Protein AF-A0A9Q0P9E4-F1 (afdb_monomer_lite)

Structure (mmCIF, N/CA/C/O backbone):
data_AF-A0A9Q0P9E4-F1
#
_entry.id   AF-A0A9Q0P9E4-F1
#
loop_
_atom_site.group_PDB
_atom_site.id
_atom_site.type_symbol
_atom_site.label_atom_id
_atom_site.label_alt_id
_atom_site.label_comp_id
_atom_site.label_asym_id
_atom_site.label_entity_id
_atom_site.label_seq_id
_atom_site.pdbx_PDB_ins_code
_atom_site.Cartn_x
_atom_site.Cartn_y
_atom_site.Cartn_z
_atom_site.occupancy
_atom_site.B_iso_or_equiv
_atom_site.auth_seq_id
_atom_site.auth_comp_id
_atom_site.auth_asym_id
_atom_site.auth_atom_id
_atom_site.pdbx_PDB_model_num
ATOM 1 N N . MET A 1 1 ? -27.434 -14.794 8.158 1.00 31.75 1 MET A N 1
ATOM 2 C CA . MET A 1 1 ? -26.733 -13.680 8.809 1.00 31.75 1 MET A CA 1
ATOM 3 C C . MET A 1 1 ? -26.000 -14.313 9.962 1.00 31.75 1 MET A C 1
ATOM 5 O O . MET A 1 1 ? -26.662 -14.801 10.866 1.00 31.75 1 MET A O 1
ATOM 9 N N . VAL A 1 2 ? -24.691 -14.487 9.826 1.00 32.09 2 VAL A N 1
ATOM 10 C CA . VAL A 1 2 ? -23.843 -14.792 10.977 1.00 32.09 2 VAL A CA 1
ATOM 11 C C . VAL A 1 2 ? -23.495 -13.415 11.526 1.00 32.09 2 VAL A C 1
ATOM 13 O O . VAL A 1 2 ? -22.927 -12.607 10.790 1.00 32.09 2 VAL A O 1
ATOM 16 N N . ASP A 1 3 ? -23.979 -13.101 12.726 1.00 39.59 3 ASP A N 1
ATOM 17 C CA . ASP A 1 3 ? -23.597 -11.874 13.422 1.00 39.59 3 ASP A CA 1
ATOM 18 C C . ASP A 1 3 ? -22.098 -11.976 13.705 1.00 39.59 3 ASP A C 1
ATOM 20 O O . ASP A 1 3 ? -21.672 -12.776 14.535 1.00 39.59 3 ASP A O 1
ATOM 24 N N . VAL A 1 4 ? -21.296 -11.210 12.965 1.00 49.66 4 VAL A N 1
ATOM 25 C CA . VAL A 1 4 ? -19.877 -11.039 13.279 1.00 49.66 4 VAL A CA 1
ATOM 26 C C . VAL A 1 4 ? -19.830 -10.260 14.586 1.00 49.66 4 VAL A C 1
ATOM 28 O O . VAL A 1 4 ? -20.242 -9.099 14.625 1.00 49.66 4 VAL A O 1
ATOM 31 N N . GLN A 1 5 ? -19.379 -10.899 15.664 1.00 54.75 5 GLN A N 1
ATOM 32 C CA . GLN A 1 5 ? -19.152 -10.199 16.920 1.00 54.75 5 GLN A CA 1
ATOM 33 C C . GLN A 1 5 ? -17.930 -9.296 16.749 1.00 54.75 5 GLN A C 1
ATOM 35 O O . GLN A 1 5 ? -16.805 -9.750 16.568 1.00 54.75 5 GLN A O 1
ATOM 40 N N . MET A 1 6 ? -18.177 -7.990 16.744 1.00 66.44 6 MET A N 1
ATOM 41 C CA . MET A 1 6 ? -17.118 -6.996 16.846 1.00 66.44 6 MET A CA 1
ATOM 42 C C . MET A 1 6 ? -16.808 -6.765 18.324 1.00 66.44 6 MET A C 1
ATOM 44 O O . MET A 1 6 ? -17.732 -6.653 19.136 1.00 66.44 6 MET A O 1
ATOM 48 N N . GLY A 1 7 ? -15.521 -6.689 18.658 1.00 74.50 7 GLY A N 1
ATOM 49 C CA . GLY A 1 7 ? -15.056 -6.289 19.982 1.00 74.50 7 GLY A CA 1
ATOM 50 C C . GLY A 1 7 ? -15.420 -4.837 20.315 1.00 74.50 7 GLY A C 1
ATOM 51 O O . GLY A 1 7 ? -16.069 -4.132 19.538 1.00 74.50 7 GLY A O 1
ATOM 52 N N . GLU A 1 8 ? -14.999 -4.358 21.486 1.00 83.69 8 GLU A N 1
ATOM 53 C CA . GLU A 1 8 ? -15.202 -2.951 21.849 1.00 83.69 8 GLU A CA 1
ATOM 54 C C . GLU A 1 8 ? -14.369 -2.025 20.949 1.00 83.69 8 GLU A C 1
ATOM 56 O O . GLU A 1 8 ? -13.170 -2.223 20.754 1.00 83.69 8 GLU A O 1
ATOM 61 N N . ALA A 1 9 ? -15.014 -0.992 20.399 1.00 88.56 9 ALA A N 1
ATOM 62 C CA . ALA A 1 9 ? -14.348 -0.002 19.563 1.00 88.56 9 ALA A CA 1
ATOM 63 C C . ALA A 1 9 ? -13.533 0.977 20.423 1.00 88.56 9 ALA A C 1
ATOM 65 O O . ALA A 1 9 ? -14.077 1.714 21.250 1.00 88.56 9 ALA A O 1
ATOM 66 N N . GLU A 1 10 ? -12.228 1.045 20.176 1.00 92.88 10 GLU A N 1
ATOM 67 C CA . GLU A 1 10 ? -11.328 2.004 20.813 1.00 92.88 10 GLU A CA 1
ATOM 68 C C . GLU A 1 10 ? -11.181 3.247 19.934 1.00 92.88 10 GLU A C 1
ATOM 70 O O . GLU A 1 10 ? -10.879 3.147 18.747 1.00 92.88 10 GLU A O 1
ATOM 75 N N . THR A 1 11 ? -11.393 4.436 20.505 1.00 93.19 11 THR A N 1
ATOM 76 C CA . THR A 1 11 ? -11.267 5.713 19.782 1.00 93.19 11 THR A CA 1
ATOM 77 C C . THR A 1 11 ? -9.959 6.407 20.130 1.00 93.19 11 THR A C 1
ATOM 79 O O . THR A 1 11 ? -9.664 6.648 21.301 1.00 93.19 11 THR A O 1
ATOM 82 N N . PHE A 1 12 ? -9.221 6.817 19.105 1.00 90.50 12 PHE A N 1
ATOM 83 C CA . PHE A 1 12 ? -7.955 7.526 19.225 1.00 90.50 12 PHE A CA 1
ATOM 84 C C . PHE A 1 12 ? -8.037 8.872 18.514 1.00 90.50 12 PHE A C 1
ATOM 86 O O . PHE A 1 12 ? -8.627 8.993 17.441 1.00 90.50 12 PHE A O 1
ATOM 93 N N . ALA A 1 13 ? -7.432 9.901 19.102 1.00 87.25 13 ALA A N 1
ATOM 94 C CA . ALA A 1 13 ? -7.244 11.168 18.412 1.00 87.25 13 ALA A CA 1
ATOM 95 C C . ALA A 1 13 ? -6.032 11.065 17.485 1.00 87.25 13 ALA A C 1
ATOM 97 O O . ALA A 1 13 ? -4.993 10.521 17.866 1.00 87.25 13 ALA A O 1
ATOM 98 N N . PHE A 1 14 ? -6.141 11.646 16.295 1.00 83.31 14 PHE A N 1
ATOM 99 C CA . PHE A 1 14 ? -4.962 11.891 15.483 1.00 83.31 14 PHE A CA 1
ATOM 100 C C . PHE A 1 14 ? -4.025 12.867 16.202 1.00 83.31 14 PHE A C 1
ATOM 102 O O . PHE A 1 14 ? -4.466 13.765 16.929 1.00 83.31 14 PHE A O 1
ATOM 109 N N . GLN A 1 15 ? -2.721 12.740 15.964 1.00 76.31 15 GLN A N 1
ATOM 110 C CA . GLN A 1 15 ? -1.776 13.754 16.426 1.00 76.31 15 GLN A CA 1
ATOM 111 C C . GLN A 1 15 ? -2.112 15.127 15.812 1.00 76.31 15 GLN A C 1
ATOM 113 O O . GLN A 1 15 ? -2.629 15.220 14.698 1.00 76.31 15 GLN A O 1
ATOM 118 N N . ALA A 1 16 ? -1.834 16.218 16.535 1.00 65.69 16 ALA A N 1
ATOM 119 C CA . ALA A 1 16 ? -2.265 17.571 16.151 1.00 65.69 16 ALA A CA 1
ATOM 120 C C . ALA A 1 16 ? -1.788 18.003 14.746 1.00 65.69 16 ALA A C 1
ATOM 122 O O . ALA A 1 16 ? -2.467 18.767 14.059 1.00 65.69 16 ALA A O 1
ATOM 123 N N . GLU A 1 17 ? -0.648 17.472 14.308 1.00 67.88 17 GLU A N 1
ATOM 124 C CA . GLU A 1 17 ? -0.034 17.709 12.998 1.00 67.88 17 GLU A CA 1
ATOM 125 C C . GLU A 1 17 ? -0.866 17.116 11.841 1.00 67.88 17 GLU A C 1
ATOM 127 O O . GLU A 1 17 ? -0.830 17.624 10.718 1.00 67.88 17 GLU A O 1
ATOM 132 N N . ILE A 1 18 ? -1.695 16.104 12.121 1.00 70.38 18 ILE A N 1
ATOM 133 C CA . ILE A 1 18 ? -2.503 15.387 11.126 1.00 70.38 18 ILE A CA 1
ATOM 134 C C . ILE A 1 18 ? -3.704 16.176 10.655 1.00 70.38 18 ILE A C 1
ATOM 136 O O . ILE A 1 18 ? -3.961 16.229 9.458 1.00 70.38 18 ILE A O 1
ATOM 140 N N . ASN A 1 19 ? -4.395 16.870 11.552 1.00 66.19 19 ASN A N 1
ATOM 141 C CA . ASN A 1 19 ? -5.561 17.664 11.164 1.00 66.19 19 ASN A CA 1
ATOM 142 C C . ASN A 1 19 ? -5.190 18.818 10.230 1.00 66.19 19 ASN A C 1
ATOM 144 O O . ASN A 1 19 ? -5.928 19.140 9.298 1.00 66.19 19 ASN A O 1
ATOM 148 N N . GLN A 1 20 ? -4.021 19.422 10.453 1.00 67.44 20 GLN A N 1
ATOM 149 C CA . GLN A 1 20 ? -3.506 20.468 9.578 1.00 67.44 20 GLN A CA 1
ATOM 150 C C . GLN A 1 20 ? -3.040 19.893 8.237 1.00 67.44 20 GLN A C 1
ATOM 152 O O . GLN A 1 20 ? -3.370 20.466 7.199 1.00 67.44 20 GLN A O 1
ATOM 157 N N . LEU A 1 21 ? -2.342 18.749 8.233 1.00 68.94 21 LEU A N 1
ATOM 158 C CA . LEU A 1 21 ? -1.873 18.139 6.989 1.00 68.94 21 LEU A CA 1
ATOM 159 C C . LEU A 1 21 ? -3.010 17.542 6.155 1.00 68.94 21 LEU A C 1
ATOM 161 O O . LEU A 1 21 ? -2.986 17.710 4.946 1.00 68.94 21 LEU A O 1
ATOM 165 N N . LEU A 1 22 ? -4.016 16.900 6.753 1.00 68.56 22 LEU A N 1
ATOM 166 C CA . LEU A 1 22 ? -5.194 16.397 6.034 1.00 68.56 22 LEU A CA 1
ATOM 167 C C . LEU A 1 22 ? -5.884 17.529 5.278 1.00 68.56 22 LEU A C 1
ATOM 169 O O . LEU A 1 22 ? -6.125 17.418 4.080 1.00 68.56 22 LEU A O 1
ATOM 173 N N . SER A 1 23 ? -6.106 18.659 5.953 1.00 67.50 23 SER A N 1
ATOM 174 C CA . SER A 1 23 ? -6.663 19.852 5.317 1.00 67.50 23 SER A CA 1
ATOM 175 C C . SER A 1 23 ? -5.777 20.363 4.172 1.00 67.50 23 SER A C 1
ATOM 177 O O . SER A 1 23 ? -6.283 20.738 3.118 1.00 67.50 23 SER A O 1
ATOM 179 N N . LEU A 1 24 ? -4.454 20.323 4.333 1.00 68.25 24 LEU A N 1
ATOM 180 C CA . LEU A 1 24 ? -3.486 20.747 3.320 1.00 68.25 24 LEU A CA 1
ATOM 181 C C . LEU A 1 24 ? -3.410 19.773 2.125 1.00 68.25 24 LEU A C 1
ATOM 183 O O . LEU A 1 24 ? -3.357 20.195 0.975 1.00 68.25 24 LEU A O 1
ATOM 187 N N . ILE A 1 25 ? -3.432 18.464 2.371 1.00 67.62 25 ILE A N 1
ATOM 188 C CA . ILE A 1 25 ? -3.421 17.410 1.351 1.00 67.62 25 ILE A CA 1
ATOM 189 C C . ILE A 1 25 ? -4.690 17.494 0.512 1.00 67.62 25 ILE A C 1
ATOM 191 O O . ILE A 1 25 ? -4.600 17.542 -0.715 1.00 67.62 25 ILE A O 1
ATOM 195 N N . ILE A 1 26 ? -5.846 17.584 1.177 1.00 66.25 26 ILE A N 1
ATOM 196 C CA . ILE A 1 26 ? -7.161 17.646 0.536 1.00 66.25 26 ILE A CA 1
ATOM 197 C C . ILE A 1 26 ? -7.305 18.920 -0.305 1.00 66.25 26 ILE A C 1
ATOM 199 O O . ILE A 1 26 ? -7.857 18.869 -1.402 1.00 66.25 26 ILE A O 1
ATOM 203 N N . ASN A 1 27 ? -6.794 20.057 0.183 1.00 64.50 27 ASN A N 1
ATOM 204 C CA . ASN A 1 27 ? -7.057 21.360 -0.431 1.00 64.50 27 ASN A CA 1
ATOM 205 C C . ASN A 1 27 ? -5.883 21.958 -1.227 1.00 64.50 27 ASN A C 1
ATOM 207 O O . ASN A 1 27 ? -6.076 22.981 -1.881 1.00 64.50 27 ASN A O 1
ATOM 211 N N . THR A 1 28 ? -4.660 21.421 -1.144 1.00 61.22 28 THR A N 1
ATOM 212 C CA . THR A 1 28 ? -3.457 22.129 -1.639 1.00 61.22 28 THR A CA 1
ATOM 213 C C . THR A 1 28 ? -2.457 21.258 -2.402 1.00 61.22 28 THR A C 1
ATOM 215 O O . THR A 1 28 ? -1.859 21.759 -3.352 1.00 61.22 28 THR A O 1
ATOM 218 N N . PHE A 1 29 ? -2.247 19.986 -2.039 1.00 56.09 29 PHE A N 1
ATOM 219 C CA . PHE A 1 29 ? -1.135 19.199 -2.611 1.00 56.09 29 PHE A CA 1
ATOM 220 C C . PHE A 1 29 ? -1.469 18.415 -3.879 1.00 56.09 29 PHE A C 1
ATOM 222 O O . PHE A 1 29 ? -0.560 18.124 -4.657 1.00 56.09 29 PHE A O 1
ATOM 229 N N . TYR A 1 30 ? -2.740 18.095 -4.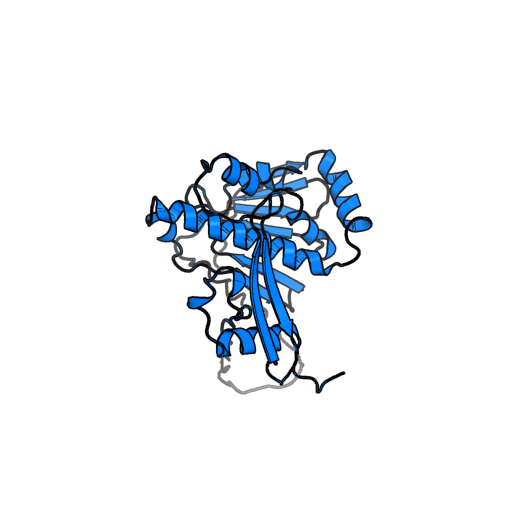122 1.00 61.22 30 TYR A N 1
ATOM 230 C CA . TYR A 1 30 ? -3.113 17.253 -5.254 1.00 61.22 30 TYR A CA 1
ATOM 231 C C . TYR A 1 30 ? -4.161 17.927 -6.134 1.00 61.22 30 TYR A C 1
ATOM 233 O O . TYR A 1 30 ? -5.351 17.930 -5.835 1.00 61.22 30 TYR A O 1
ATOM 241 N N . SER A 1 31 ? -3.711 18.453 -7.273 1.00 65.38 31 SER A N 1
ATOM 242 C CA . SER A 1 31 ? -4.594 18.870 -8.373 1.00 65.38 31 SER A CA 1
ATOM 243 C C . SER A 1 31 ? -5.328 17.676 -9.000 1.00 65.38 31 SER A C 1
ATOM 245 O O . SER A 1 31 ? -6.409 17.823 -9.564 1.00 65.38 31 SER A O 1
ATOM 247 N N . ASN A 1 32 ? -4.724 16.494 -8.877 1.00 77.12 32 ASN A N 1
ATOM 248 C CA . ASN A 1 32 ? -5.082 15.266 -9.565 1.00 77.12 32 ASN A CA 1
ATOM 249 C C . ASN A 1 32 ? -5.572 14.235 -8.550 1.00 77.12 32 ASN A C 1
ATOM 251 O O . ASN A 1 32 ? -4.786 13.682 -7.778 1.00 77.12 32 ASN A O 1
ATOM 255 N N . LYS A 1 33 ? -6.884 13.998 -8.532 1.00 82.19 33 LYS A N 1
ATOM 256 C CA . LYS A 1 33 ? -7.515 13.104 -7.556 1.00 82.19 33 LYS A CA 1
ATOM 257 C C . LYS A 1 33 ? -7.169 11.644 -7.791 1.00 82.19 33 LYS A C 1
ATOM 259 O O . LYS A 1 33 ? -7.180 10.894 -6.832 1.00 82.19 33 LYS A O 1
ATOM 264 N N . GLU A 1 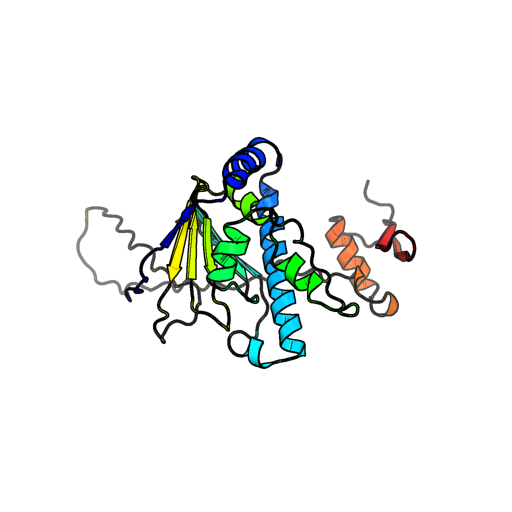34 ? -6.812 11.250 -9.013 1.00 84.94 34 GLU A N 1
ATOM 265 C CA . GLU A 1 34 ? -6.439 9.882 -9.397 1.00 84.94 34 GLU A CA 1
ATOM 266 C C . GLU A 1 34 ? -5.191 9.350 -8.677 1.00 84.94 34 GLU A C 1
ATOM 268 O O . GLU A 1 34 ? -4.941 8.145 -8.660 1.00 84.94 34 GLU A O 1
ATOM 273 N N . ILE A 1 35 ? -4.430 10.241 -8.037 1.00 84.38 35 ILE A N 1
ATOM 274 C CA . ILE A 1 35 ? -3.208 9.919 -7.308 1.00 84.38 35 ILE A CA 1
ATOM 275 C C . ILE A 1 35 ? -3.427 8.909 -6.179 1.00 84.38 35 ILE A C 1
ATOM 277 O O . ILE A 1 35 ? -2.527 8.122 -5.894 1.00 84.38 35 ILE A O 1
ATOM 281 N N . PHE A 1 36 ? -4.620 8.891 -5.573 1.00 89.19 36 PHE A N 1
ATOM 282 C CA . PHE A 1 36 ? -4.920 8.007 -4.448 1.00 89.19 36 PHE A CA 1
ATOM 283 C C . PHE A 1 36 ? -4.722 6.536 -4.817 1.00 89.19 36 PHE A C 1
ATOM 285 O O . PHE A 1 36 ? -4.171 5.761 -4.041 1.00 89.19 36 PHE A O 1
ATOM 292 N N . LEU A 1 37 ? -5.108 6.161 -6.040 1.00 92.31 37 LEU A N 1
ATOM 293 C CA . LEU A 1 37 ? -5.009 4.788 -6.505 1.00 92.31 37 LEU A CA 1
ATOM 294 C C . LEU A 1 37 ? -3.542 4.378 -6.673 1.00 92.31 37 LEU A C 1
ATOM 296 O O . LEU A 1 37 ? -3.175 3.261 -6.322 1.00 92.31 37 LEU A O 1
ATOM 300 N N . ARG A 1 38 ? -2.686 5.297 -7.143 1.00 90.12 38 ARG A N 1
ATOM 301 C CA . ARG A 1 38 ? -1.236 5.074 -7.225 1.00 90.12 38 ARG A CA 1
ATOM 302 C C . ARG A 1 38 ? -0.635 4.848 -5.842 1.00 90.12 38 ARG A C 1
ATOM 304 O O . ARG A 1 38 ? 0.124 3.900 -5.668 1.00 90.12 38 ARG A O 1
ATOM 311 N N . GLU A 1 39 ? -0.945 5.720 -4.885 1.00 89.12 39 GLU A N 1
ATOM 312 C CA . GLU A 1 39 ? -0.415 5.627 -3.520 1.00 89.12 39 GLU A CA 1
ATOM 313 C C . GLU A 1 39 ? -0.853 4.329 -2.829 1.00 89.12 39 GLU A C 1
ATOM 315 O O . GLU A 1 39 ? -0.021 3.629 -2.257 1.00 89.12 39 GLU A O 1
ATOM 320 N N . LEU A 1 40 ? -2.136 3.963 -2.918 1.00 93.25 40 LEU A N 1
ATOM 321 C CA . LEU A 1 40 ? -2.648 2.758 -2.261 1.00 93.25 40 LEU A CA 1
ATOM 322 C C . LEU A 1 40 ? -2.119 1.472 -2.906 1.00 93.25 40 LEU A C 1
ATOM 324 O O . LEU A 1 40 ? -1.695 0.577 -2.183 1.00 93.25 40 LEU A O 1
ATOM 328 N N . ILE A 1 41 ? -2.037 1.398 -4.241 1.00 93.56 41 ILE A N 1
ATOM 329 C CA . ILE A 1 41 ? -1.403 0.255 -4.924 1.00 93.56 41 ILE A CA 1
ATOM 330 C C . ILE A 1 41 ? 0.082 0.150 -4.550 1.00 93.56 41 ILE A C 1
ATOM 332 O O . ILE A 1 41 ? 0.590 -0.954 -4.374 1.00 93.56 41 ILE A O 1
ATOM 336 N N . SER A 1 42 ? 0.774 1.284 -4.405 1.00 89.88 42 SER A N 1
ATOM 337 C CA . SER A 1 42 ? 2.182 1.310 -3.989 1.00 89.88 42 SER A CA 1
ATOM 338 C C . SER A 1 42 ? 2.356 0.756 -2.572 1.00 89.88 42 SER A C 1
ATOM 340 O O . SER A 1 42 ? 3.220 -0.087 -2.352 1.00 89.88 42 SER A O 1
ATOM 342 N N . ASN A 1 43 ? 1.492 1.154 -1.632 1.00 91.25 43 ASN A N 1
ATOM 343 C CA . ASN A 1 43 ? 1.500 0.627 -0.265 1.00 91.25 43 ASN A CA 1
ATOM 344 C C . ASN A 1 43 ? 1.198 -0.880 -0.224 1.00 91.25 43 ASN A C 1
ATOM 346 O O . ASN A 1 43 ? 1.873 -1.615 0.493 1.00 91.25 43 ASN A O 1
ATOM 350 N N . SER A 1 44 ? 0.226 -1.347 -1.013 1.00 95.12 44 SER A N 1
ATOM 351 C CA . SER A 1 44 ? -0.065 -2.777 -1.150 1.00 95.12 44 SER A CA 1
ATOM 352 C C . SER A 1 44 ? 1.119 -3.546 -1.753 1.00 95.12 44 SER A C 1
ATOM 354 O O . SER A 1 44 ? 1.433 -4.641 -1.298 1.00 95.12 44 SER A O 1
ATOM 356 N N . SER A 1 45 ? 1.833 -2.973 -2.730 1.00 92.75 45 SER A N 1
ATOM 357 C CA . SER A 1 45 ? 3.059 -3.576 -3.278 1.00 92.75 45 SER A CA 1
ATOM 358 C C . SER A 1 45 ? 4.159 -3.691 -2.221 1.00 92.75 45 SER A C 1
ATOM 360 O O . SER A 1 45 ? 4.735 -4.765 -2.071 1.00 92.75 45 SER A O 1
ATOM 362 N N . ASP A 1 46 ? 4.407 -2.628 -1.444 1.00 91.06 46 ASP A N 1
ATOM 363 C CA . ASP A 1 46 ? 5.365 -2.658 -0.332 1.00 91.06 46 ASP A CA 1
ATOM 364 C C . ASP A 1 46 ? 4.978 -3.743 0.700 1.00 91.06 46 ASP A C 1
ATOM 366 O O . ASP A 1 46 ? 5.843 -4.430 1.241 1.00 91.06 46 ASP A O 1
ATOM 370 N N . ALA A 1 47 ? 3.681 -3.935 0.977 1.00 94.38 47 ALA A N 1
ATOM 371 C CA . ALA A 1 47 ? 3.198 -4.966 1.899 1.00 94.38 47 ALA A CA 1
ATOM 372 C C . ALA A 1 47 ? 3.428 -6.396 1.375 1.00 94.38 47 ALA A C 1
ATOM 374 O O . ALA A 1 47 ? 3.793 -7.281 2.156 1.00 94.38 47 ALA A O 1
ATOM 375 N N . LEU A 1 48 ? 3.253 -6.619 0.067 1.00 94.38 48 LEU A N 1
ATOM 376 C CA . LEU A 1 48 ? 3.562 -7.892 -0.595 1.00 94.38 48 LEU A CA 1
ATOM 377 C C . LEU A 1 48 ? 5.066 -8.188 -0.585 1.00 94.38 48 LEU A C 1
ATOM 379 O O . LEU A 1 48 ? 5.472 -9.322 -0.331 1.00 94.38 48 LEU A O 1
ATOM 383 N N . ASP A 1 49 ? 5.902 -7.178 -0.821 1.00 91.06 49 ASP A N 1
ATOM 384 C CA . ASP A 1 49 ? 7.355 -7.350 -0.793 1.00 91.06 49 ASP A C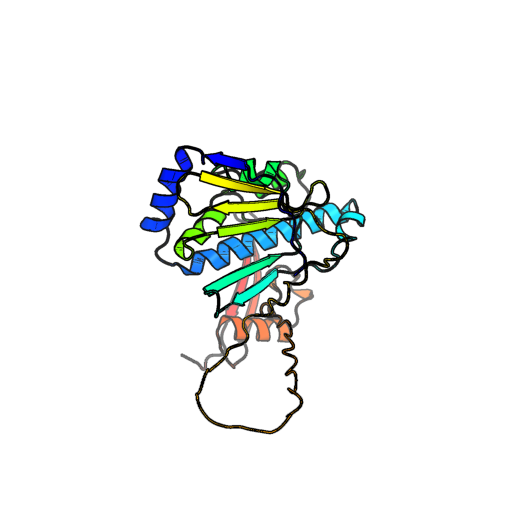A 1
ATOM 385 C C . ASP A 1 49 ? 7.870 -7.646 0.622 1.00 91.06 49 ASP A C 1
ATOM 387 O O . ASP A 1 49 ? 8.768 -8.476 0.776 1.00 91.06 49 ASP A O 1
ATOM 391 N N . LYS A 1 50 ? 7.260 -7.068 1.667 1.00 91.69 50 LYS A N 1
ATOM 392 C CA . LYS A 1 50 ? 7.581 -7.396 3.068 1.00 91.69 50 LYS A CA 1
ATOM 393 C C . LYS A 1 50 ? 7.293 -8.853 3.409 1.00 91.69 50 LYS A C 1
ATOM 395 O O . LYS A 1 50 ? 8.200 -9.548 3.864 1.00 91.69 50 LYS A O 1
ATOM 400 N N . ILE A 1 51 ? 6.076 -9.345 3.151 1.00 93.31 51 ILE A N 1
ATOM 401 C CA . ILE A 1 51 ? 5.738 -10.748 3.457 1.00 93.31 51 ILE A CA 1
ATOM 402 C C . ILE A 1 51 ? 6.578 -11.713 2.619 1.00 93.31 51 ILE A C 1
ATOM 404 O O . ILE A 1 51 ? 7.051 -12.739 3.111 1.00 93.31 51 ILE A O 1
ATOM 408 N N . ARG A 1 52 ? 6.851 -11.353 1.360 1.00 91.25 52 ARG A N 1
ATOM 409 C CA . ARG A 1 52 ? 7.741 -12.122 0.494 1.00 91.25 52 ARG A CA 1
ATOM 410 C C . ARG A 1 52 ? 9.154 -12.171 1.059 1.00 91.25 52 ARG A C 1
ATOM 412 O O . ARG A 1 52 ? 9.754 -13.243 1.043 1.00 91.25 52 ARG A O 1
ATOM 419 N N . PHE A 1 53 ? 9.681 -11.055 1.555 1.00 89.50 53 PHE A N 1
ATOM 420 C CA . PHE A 1 53 ? 10.999 -11.014 2.176 1.00 89.50 53 PHE A CA 1
ATOM 421 C C . PHE A 1 53 ? 11.060 -11.900 3.425 1.00 89.50 53 PHE A C 1
ATOM 423 O O . PHE A 1 53 ? 11.971 -12.717 3.536 1.00 89.50 53 PHE A O 1
ATOM 430 N N . GLU A 1 54 ? 10.072 -11.815 4.319 1.00 88.94 54 GLU A N 1
ATOM 431 C CA . GLU A 1 54 ? 9.996 -12.693 5.495 1.00 88.94 54 GLU A CA 1
ATOM 432 C C . GLU A 1 54 ? 9.893 -14.174 5.107 1.00 88.94 54 GLU A C 1
ATOM 434 O O . GLU A 1 54 ? 10.520 -15.030 5.729 1.00 88.94 54 GLU A O 1
ATOM 439 N N . SER A 1 55 ? 9.201 -14.489 4.009 1.00 90.88 55 SER A N 1
ATOM 440 C CA . SER A 1 55 ? 9.093 -15.865 3.511 1.00 90.88 55 SER A CA 1
ATOM 441 C C . SER A 1 55 ? 10.423 -16.472 3.037 1.00 90.88 55 SER A C 1
ATOM 443 O O . SER A 1 55 ? 10.544 -17.697 2.926 1.00 90.88 55 SER A O 1
ATOM 445 N N . LEU A 1 56 ? 11.440 -15.640 2.760 1.00 88.69 56 LEU A N 1
ATOM 446 C CA . LEU A 1 56 ? 12.781 -16.113 2.403 1.00 88.69 56 LEU A CA 1
ATOM 447 C C . LEU A 1 56 ? 13.485 -16.767 3.596 1.00 88.69 56 LEU A C 1
ATOM 449 O O . LEU A 1 56 ? 14.292 -17.678 3.395 1.00 88.69 56 LEU A O 1
ATOM 453 N N . THR A 1 57 ? 13.193 -16.312 4.817 1.00 88.69 57 THR A N 1
ATOM 454 C CA . THR A 1 57 ? 13.741 -16.873 6.057 1.00 88.69 57 THR A CA 1
ATOM 455 C C . THR A 1 57 ? 12.796 -17.896 6.680 1.00 88.69 57 THR A C 1
ATOM 457 O O . THR A 1 57 ? 13.265 -18.937 7.143 1.00 88.69 57 THR A O 1
ATOM 460 N N . ASP A 1 58 ? 11.485 -17.651 6.637 1.00 90.56 58 ASP A N 1
ATOM 461 C CA . ASP A 1 58 ? 10.459 -18.526 7.196 1.00 90.56 58 ASP A CA 1
ATOM 462 C C . ASP A 1 58 ? 9.274 -18.701 6.233 1.00 90.56 58 ASP A C 1
ATOM 464 O O . ASP A 1 58 ? 8.371 -17.870 6.149 1.00 90.56 58 ASP A O 1
ATOM 468 N N . LYS A 1 59 ? 9.247 -19.836 5.525 1.00 92.25 59 LYS A N 1
ATOM 469 C CA . LYS A 1 59 ? 8.203 -20.143 4.534 1.00 92.25 59 LYS A CA 1
ATOM 470 C C . LYS A 1 59 ? 6.800 -20.243 5.133 1.00 92.25 59 LYS A C 1
ATOM 472 O O . LYS A 1 59 ? 5.842 -20.057 4.390 1.00 92.25 59 LYS A O 1
ATOM 477 N N . SER A 1 60 ? 6.687 -20.511 6.438 1.00 92.56 60 SER A N 1
ATOM 478 C CA . SER A 1 60 ? 5.388 -20.671 7.105 1.00 92.56 60 SER A CA 1
ATOM 479 C C . SER A 1 60 ? 4.578 -19.373 7.140 1.00 92.56 60 SER A C 1
ATOM 481 O O . SER A 1 60 ? 3.353 -19.398 7.221 1.00 92.56 60 SER A O 1
ATOM 483 N N . LYS A 1 61 ? 5.241 -18.220 6.960 1.00 90.75 61 LYS A N 1
ATOM 484 C CA . LYS A 1 61 ? 4.591 -16.910 6.826 1.00 90.75 61 LYS A CA 1
ATOM 485 C C . LYS A 1 61 ? 3.590 -16.836 5.661 1.00 90.75 61 LYS A C 1
ATOM 487 O O . LYS A 1 61 ? 2.700 -15.993 5.705 1.00 90.75 61 LYS A O 1
ATOM 492 N N . LEU A 1 62 ? 3.700 -17.717 4.660 1.00 91.75 62 LEU A N 1
ATOM 493 C CA . LEU A 1 62 ? 2.771 -17.821 3.525 1.00 91.75 62 LEU A CA 1
ATOM 494 C C . LEU A 1 62 ? 1.763 -18.980 3.650 1.00 91.75 62 LEU A C 1
ATOM 496 O O . LEU A 1 62 ? 0.994 -19.204 2.718 1.00 91.75 62 LEU A O 1
ATOM 500 N N . ASP A 1 63 ? 1.736 -19.715 4.769 1.00 89.81 63 ASP A N 1
ATOM 501 C CA . ASP A 1 63 ? 0.843 -20.875 4.927 1.00 89.81 63 ASP A CA 1
ATOM 502 C C . ASP A 1 63 ? -0.638 -20.463 4.933 1.00 89.81 63 ASP A C 1
ATOM 504 O O . ASP A 1 63 ? -1.476 -21.174 4.380 1.00 89.81 63 ASP A O 1
ATOM 508 N N . ALA A 1 64 ? -0.957 -19.303 5.520 1.00 87.31 64 ALA A N 1
ATOM 509 C CA . ALA A 1 64 ? -2.321 -18.770 5.565 1.00 87.31 64 ALA A CA 1
ATOM 510 C C . ALA A 1 64 ? -2.797 -18.225 4.206 1.00 87.31 64 ALA A C 1
ATOM 512 O O . ALA A 1 64 ? -3.976 -18.324 3.877 1.00 87.31 64 ALA A O 1
ATOM 513 N N . GLN A 1 65 ? -1.889 -17.649 3.413 1.00 91.25 65 GLN A N 1
ATOM 514 C CA . GLN A 1 65 ? -2.190 -17.104 2.090 1.00 91.25 65 GLN A CA 1
ATOM 515 C C . GLN A 1 65 ? -0.964 -17.232 1.168 1.00 91.25 65 GLN A C 1
ATOM 517 O O . GLN A 1 65 ? -0.053 -16.402 1.236 1.00 91.25 65 GLN A O 1
ATOM 522 N N . PRO A 1 66 ? -0.919 -18.257 0.297 1.00 90.88 66 PRO A N 1
ATOM 523 C CA . PRO A 1 66 ? 0.230 -18.499 -0.573 1.00 90.88 66 PRO A CA 1
ATOM 524 C C . PRO A 1 66 ? 0.240 -17.633 -1.841 1.00 90.88 66 PRO A C 1
ATOM 526 O O . PRO A 1 66 ? 1.288 -17.499 -2.480 1.00 90.88 66 PRO A O 1
ATOM 529 N N . GLU A 1 67 ? -0.902 -17.073 -2.250 1.00 92.12 67 GLU A N 1
ATOM 530 C CA . GLU A 1 67 ? -0.996 -16.249 -3.456 1.00 92.12 67 GLU A CA 1
ATOM 531 C C . GLU A 1 67 ? -0.756 -14.772 -3.137 1.00 92.12 67 GLU A C 1
ATOM 533 O O . GLU A 1 67 ? -1.461 -14.185 -2.324 1.00 92.12 67 GLU A O 1
ATOM 538 N N . LEU A 1 68 ? 0.208 -14.152 -3.831 1.00 93.25 68 LEU A N 1
ATOM 539 C CA . LEU A 1 68 ? 0.488 -12.718 -3.734 1.00 93.25 68 LEU A CA 1
ATOM 540 C C . LEU A 1 68 ? -0.318 -11.936 -4.779 1.00 93.25 68 LEU A C 1
ATOM 542 O O . LEU A 1 68 ? -0.092 -12.096 -5.983 1.00 93.25 68 LEU A O 1
ATOM 546 N N . PHE A 1 69 ? -1.236 -11.073 -4.342 1.00 95.00 69 PHE A N 1
ATOM 547 C CA . PHE A 1 69 ? -2.083 -10.284 -5.235 1.00 95.00 69 PHE A CA 1
ATOM 548 C C . PHE A 1 69 ? -2.459 -8.911 -4.670 1.00 95.00 69 PHE A C 1
ATOM 550 O O . PHE A 1 69 ? -2.432 -8.671 -3.468 1.00 95.00 69 PHE A O 1
ATOM 557 N N . ILE A 1 70 ? -2.893 -8.035 -5.580 1.00 96.06 70 ILE A N 1
ATOM 558 C CA . ILE A 1 70 ? -3.659 -6.821 -5.285 1.00 96.06 70 ILE A CA 1
ATOM 559 C C . ILE A 1 70 ? -4.922 -6.887 -6.146 1.00 96.06 70 ILE A C 1
ATOM 561 O O . ILE A 1 70 ? -4.839 -7.042 -7.367 1.00 96.06 70 ILE A O 1
ATOM 565 N N . ARG A 1 71 ? -6.095 -6.796 -5.526 1.00 95.50 71 ARG A N 1
ATOM 566 C CA . ARG A 1 71 ? -7.411 -6.870 -6.167 1.00 95.50 71 ARG A CA 1
ATOM 567 C C . ARG A 1 71 ? -8.145 -5.550 -5.969 1.00 95.50 71 ARG A C 1
ATOM 569 O O . ARG A 1 71 ? -8.152 -4.993 -4.876 1.00 95.50 71 ARG A O 1
ATOM 576 N N . LEU A 1 72 ? -8.771 -5.064 -7.036 1.00 94.56 72 LEU A N 1
ATOM 577 C CA . LEU A 1 72 ? -9.603 -3.864 -7.018 1.00 94.56 72 LEU A CA 1
ATOM 578 C C . LEU A 1 72 ? -11.057 -4.287 -7.211 1.00 94.56 72 LEU A C 1
ATOM 580 O O . LEU A 1 72 ? -11.384 -4.895 -8.231 1.00 94.56 72 LEU A O 1
ATOM 584 N N . VAL A 1 73 ? -11.914 -3.972 -6.243 1.00 94.75 73 VAL A N 1
ATOM 585 C CA . VAL A 1 73 ? -13.337 -4.329 -6.260 1.00 94.75 73 VAL A CA 1
ATOM 586 C C . VAL A 1 73 ? -14.165 -3.048 -6.192 1.00 94.75 73 VAL A C 1
ATOM 588 O O . VAL A 1 73 ? -14.351 -2.496 -5.109 1.00 94.75 73 VAL A O 1
ATOM 591 N N . PRO A 1 74 ? -14.616 -2.514 -7.339 1.00 93.56 74 PRO A N 1
ATOM 592 C CA . PRO A 1 74 ? -15.562 -1.411 -7.352 1.00 93.56 74 PRO A CA 1
ATOM 593 C C . PRO A 1 74 ? -16.973 -1.928 -7.057 1.00 93.56 74 PRO A C 1
ATOM 595 O O . PRO A 1 74 ? -17.468 -2.818 -7.749 1.00 93.56 74 PRO A O 1
ATOM 598 N N . ASP A 1 75 ? -17.644 -1.318 -6.088 1.00 92.50 75 ASP A N 1
ATOM 599 C CA . ASP A 1 75 ? -19.047 -1.561 -5.776 1.00 92.50 75 ASP A CA 1
ATOM 600 C C . ASP A 1 75 ? -19.857 -0.300 -6.083 1.00 92.50 75 ASP A C 1
ATOM 602 O O . ASP A 1 75 ? -19.763 0.736 -5.419 1.00 92.50 75 ASP A O 1
ATOM 606 N N . LYS A 1 76 ? -20.665 -0.391 -7.141 1.00 91.19 76 LYS A N 1
ATOM 607 C CA . LYS A 1 76 ? -21.493 0.723 -7.598 1.00 91.19 76 LYS A CA 1
ATOM 608 C C . LYS A 1 76 ? -22.761 0.896 -6.760 1.00 91.19 76 LYS A C 1
ATOM 610 O O . LYS A 1 76 ? -23.289 2.005 -6.743 1.00 91.19 76 LYS A O 1
ATOM 615 N N . THR A 1 77 ? -23.252 -0.157 -6.104 1.00 93.38 77 THR A N 1
ATOM 616 C CA . THR A 1 77 ? -24.450 -0.081 -5.261 1.00 93.38 77 THR A CA 1
ATOM 617 C C . THR A 1 77 ? -24.141 0.723 -4.005 1.00 93.38 77 THR A C 1
ATOM 619 O O . THR A 1 77 ? -24.841 1.690 -3.706 1.00 93.38 77 THR A O 1
ATOM 622 N N . ASN A 1 78 ? -23.033 0.390 -3.339 1.00 91.31 78 ASN A N 1
ATOM 623 C CA . ASN A 1 78 ? -22.612 1.049 -2.101 1.00 91.31 78 ASN A CA 1
ATOM 624 C C . ASN A 1 78 ? -21.685 2.250 -2.327 1.00 91.31 78 ASN A C 1
ATOM 626 O O . ASN A 1 78 ? -21.306 2.929 -1.372 1.00 91.31 78 ASN A O 1
ATOM 630 N N . ASN A 1 79 ? -21.338 2.534 -3.587 1.00 92.19 79 ASN A N 1
ATOM 631 C CA . ASN A 1 79 ? -20.402 3.587 -3.980 1.00 92.19 79 ASN A CA 1
ATOM 632 C C . ASN A 1 79 ? -19.056 3.465 -3.241 1.00 92.19 79 ASN A C 1
ATOM 634 O O . ASN A 1 79 ? -18.520 4.444 -2.715 1.00 92.19 79 ASN A O 1
ATOM 638 N N . THR A 1 80 ? -18.523 2.244 -3.189 1.00 95.12 80 THR A N 1
ATOM 639 C CA . THR A 1 80 ? -17.247 1.933 -2.542 1.00 95.12 80 THR A CA 1
ATOM 640 C C . THR A 1 80 ? -16.239 1.385 -3.549 1.00 95.12 80 THR A C 1
ATOM 642 O O . THR A 1 80 ? -16.573 0.898 -4.631 1.00 95.12 80 THR A O 1
ATOM 645 N N . LEU A 1 81 ? -14.962 1.504 -3.199 1.00 95.44 81 LEU A N 1
ATOM 646 C CA . LEU A 1 81 ? -13.862 0.872 -3.912 1.00 95.44 81 LEU A CA 1
ATOM 647 C C . LEU A 1 81 ? -12.998 0.157 -2.880 1.00 95.44 81 LEU A C 1
ATOM 649 O O . LEU A 1 81 ? -12.377 0.811 -2.043 1.00 95.44 81 LEU A O 1
ATOM 653 N N . SER A 1 82 ? -12.941 -1.169 -2.954 1.00 96.44 82 SER A N 1
ATOM 654 C CA . SER A 1 82 ? -12.055 -1.970 -2.112 1.00 96.44 82 SER A CA 1
ATOM 655 C C . SER A 1 82 ? -10.739 -2.237 -2.836 1.00 96.44 82 SER A C 1
ATOM 657 O O . SER A 1 82 ? -10.726 -2.649 -3.998 1.00 96.44 82 SER A O 1
ATOM 659 N N . ILE A 1 83 ? -9.632 -2.021 -2.129 1.00 96.38 83 ILE A N 1
ATOM 660 C CA . ILE A 1 83 ? -8.286 -2.424 -2.537 1.00 96.38 83 ILE A CA 1
ATOM 661 C C . ILE A 1 83 ? -7.867 -3.509 -1.557 1.00 96.38 83 ILE A C 1
ATOM 663 O O . ILE A 1 83 ? -7.775 -3.249 -0.361 1.00 96.38 83 ILE A O 1
ATOM 667 N N . ILE A 1 84 ? -7.704 -4.727 -2.060 1.00 97.00 84 ILE A N 1
ATOM 668 C CA . ILE A 1 84 ? -7.441 -5.915 -1.249 1.00 97.00 84 ILE A CA 1
ATOM 669 C C . ILE A 1 84 ? -6.067 -6.433 -1.637 1.00 97.00 84 ILE A C 1
ATOM 671 O O . ILE A 1 84 ? -5.875 -6.841 -2.783 1.00 97.00 84 ILE A O 1
ATOM 675 N N . ASP A 1 85 ? -5.132 -6.441 -0.698 1.00 97.75 85 ASP A N 1
ATOM 676 C CA . ASP A 1 85 ? -3.842 -7.095 -0.870 1.00 97.75 85 ASP A CA 1
ATOM 677 C C . ASP A 1 85 ? -3.668 -8.259 0.097 1.00 97.75 85 ASP A C 1
ATOM 679 O O . ASP A 1 85 ? -4.289 -8.323 1.154 1.00 97.75 85 ASP A O 1
ATOM 683 N N . SER A 1 86 ? -2.838 -9.205 -0.317 1.00 96.38 86 SER A N 1
ATOM 684 C CA . SER A 1 86 ? -2.434 -10.366 0.473 1.00 96.38 86 SER A CA 1
ATOM 685 C C . SER A 1 86 ? -1.050 -10.151 1.099 1.00 96.38 86 SER A C 1
ATOM 687 O O . SER A 1 86 ? -0.230 -11.071 1.135 1.00 96.38 86 SER A O 1
ATOM 689 N N . GLY A 1 87 ? -0.729 -8.902 1.454 1.00 96.00 87 GLY A N 1
ATOM 690 C CA . GLY A 1 87 ? 0.547 -8.527 2.044 1.00 96.00 87 GLY A CA 1
ATOM 691 C C . GLY A 1 87 ? 0.677 -8.957 3.503 1.00 96.00 87 GLY A C 1
ATOM 692 O O . GLY A 1 87 ? -0.132 -9.707 4.039 1.00 96.00 87 GLY A O 1
ATOM 693 N N . ILE A 1 88 ? 1.713 -8.444 4.165 1.00 95.19 88 ILE A N 1
ATOM 694 C CA . ILE A 1 88 ? 2.026 -8.764 5.569 1.00 95.19 88 ILE A CA 1
ATOM 695 C C . ILE A 1 88 ? 0.922 -8.362 6.567 1.00 95.19 88 ILE A C 1
ATOM 697 O O . ILE A 1 88 ? 0.822 -8.934 7.652 1.00 95.19 88 ILE A O 1
ATOM 701 N N . GLY A 1 89 ? 0.087 -7.386 6.204 1.00 95.81 89 GLY A N 1
ATOM 702 C CA . GLY A 1 89 ? -0.892 -6.791 7.105 1.00 95.81 89 GLY A CA 1
ATOM 703 C C . GLY A 1 89 ? -0.257 -5.875 8.158 1.00 95.81 89 GLY A C 1
ATOM 704 O O . GLY A 1 89 ? 0.914 -5.508 8.101 1.00 95.81 89 GLY A O 1
ATOM 705 N N . MET A 1 90 ? -1.070 -5.459 9.115 1.00 95.69 90 MET A N 1
ATOM 706 C CA . MET A 1 90 ? -0.725 -4.566 10.220 1.00 95.69 90 MET A CA 1
ATOM 707 C C . MET A 1 90 ? -1.298 -5.122 11.520 1.00 95.69 90 MET A C 1
ATOM 709 O O . MET A 1 90 ? -2.456 -5.548 11.548 1.00 95.69 90 MET A O 1
ATOM 713 N N . THR A 1 91 ? -0.491 -5.096 12.581 1.00 95.56 91 THR A N 1
ATOM 714 C CA . THR A 1 91 ? -0.941 -5.348 13.958 1.00 95.56 91 THR A CA 1
ATOM 715 C C . THR A 1 91 ? -1.784 -4.176 14.473 1.00 95.56 91 THR A C 1
ATOM 717 O O . THR A 1 91 ? -1.769 -3.080 13.898 1.00 95.56 91 THR A O 1
ATOM 720 N N . LYS A 1 92 ? -2.474 -4.338 15.608 1.00 94.31 92 LYS A N 1
ATOM 721 C CA . LYS A 1 92 ? -3.154 -3.217 16.286 1.00 94.31 92 LYS A CA 1
ATOM 722 C C . LYS A 1 92 ? -2.189 -2.072 16.584 1.00 94.31 92 LYS A C 1
ATOM 724 O O . LYS A 1 92 ? -2.529 -0.898 16.421 1.00 94.31 92 LYS A O 1
ATOM 729 N N . ALA A 1 93 ? -0.972 -2.416 17.005 1.00 92.81 93 ALA A N 1
ATOM 730 C CA . ALA A 1 93 ? 0.076 -1.445 17.270 1.00 92.81 93 ALA A CA 1
ATOM 731 C C . ALA A 1 93 ? 0.475 -0.694 15.993 1.00 92.81 93 ALA A C 1
ATOM 733 O O . ALA A 1 93 ? 0.609 0.527 16.042 1.00 92.81 93 ALA A O 1
ATOM 734 N N . ASP A 1 94 ? 0.612 -1.379 14.856 1.00 92.62 94 ASP A N 1
ATOM 735 C CA . ASP A 1 94 ? 0.924 -0.743 13.570 1.00 92.62 94 ASP A CA 1
ATOM 736 C C . ASP A 1 94 ? -0.198 0.176 13.094 1.00 92.62 94 ASP A C 1
ATOM 738 O O . ASP A 1 94 ? 0.084 1.269 12.613 1.00 92.62 94 ASP A O 1
ATOM 742 N N . LEU A 1 95 ? -1.467 -0.205 13.269 1.00 91.69 95 LEU A N 1
ATOM 743 C CA . LEU A 1 95 ? -2.603 0.658 12.931 1.00 91.69 95 LEU A CA 1
ATOM 744 C C . LEU A 1 95 ? -2.539 1.986 13.695 1.00 91.69 95 LEU A C 1
ATOM 746 O O . LEU A 1 95 ? -2.614 3.061 13.099 1.00 91.69 95 LEU A O 1
ATOM 750 N N . VAL A 1 96 ? -2.343 1.929 15.013 1.00 90.38 96 VAL A N 1
ATOM 751 C CA . VAL A 1 96 ? -2.273 3.131 15.858 1.00 90.38 96 VAL A CA 1
ATOM 752 C C . VAL A 1 96 ? -1.003 3.936 15.574 1.00 90.38 96 VAL A C 1
ATOM 754 O O . VAL A 1 96 ? -1.047 5.163 15.482 1.00 90.38 96 VAL A O 1
ATOM 757 N N . ASN A 1 97 ? 0.136 3.265 15.411 1.00 87.56 97 ASN A N 1
ATOM 758 C CA . ASN A 1 97 ? 1.425 3.926 15.255 1.00 87.56 97 ASN A CA 1
ATOM 759 C C . ASN A 1 97 ? 1.648 4.472 13.845 1.00 87.56 97 ASN A C 1
ATOM 761 O O . ASN A 1 97 ? 2.163 5.576 13.728 1.00 87.56 97 ASN A O 1
ATOM 765 N N . ASN A 1 98 ? 1.270 3.746 12.794 1.00 87.00 98 ASN A N 1
ATOM 766 C CA . ASN A 1 98 ? 1.589 4.095 11.408 1.00 87.00 98 ASN A CA 1
ATOM 767 C C . ASN A 1 98 ? 0.440 4.836 10.720 1.00 87.00 98 ASN A C 1
ATOM 769 O O . ASN A 1 98 ? 0.691 5.821 10.034 1.00 87.00 98 ASN A O 1
ATOM 773 N N . LEU A 1 99 ? -0.817 4.414 10.918 1.00 86.31 99 LEU A N 1
ATOM 774 C CA . LEU A 1 99 ? -1.976 5.130 10.361 1.00 86.31 99 LEU A CA 1
ATOM 775 C C . LEU A 1 99 ? -2.492 6.237 11.286 1.00 86.31 99 LEU A C 1
ATOM 777 O O . LEU A 1 99 ? -3.177 7.144 10.825 1.00 86.31 99 LEU A O 1
ATOM 781 N N . GLY A 1 100 ? -2.177 6.181 12.582 1.00 81.12 100 GLY A N 1
ATOM 782 C CA . GLY A 1 100 ? -2.527 7.226 13.550 1.00 81.12 100 GLY A CA 1
ATOM 783 C C . GLY A 1 100 ? -1.479 8.334 13.716 1.00 81.12 100 GLY A C 1
ATOM 784 O O . GLY A 1 100 ? -1.753 9.321 14.403 1.00 81.12 100 GLY A O 1
ATOM 785 N N . THR A 1 101 ? -0.298 8.198 13.097 1.00 74.31 101 THR A N 1
ATOM 786 C CA . THR A 1 101 ? 0.817 9.166 13.160 1.00 74.31 101 THR A CA 1
ATOM 787 C C . THR A 1 101 ? 1.274 9.552 11.751 1.00 74.31 101 THR A C 1
ATOM 789 O O . THR A 1 101 ? 1.313 8.715 10.857 1.00 74.31 101 THR A O 1
ATOM 792 N N . ILE A 1 102 ? 1.633 10.819 11.523 1.00 69.31 102 ILE A N 1
ATOM 793 C CA . ILE A 1 102 ? 2.173 11.281 10.232 1.00 69.31 102 ILE A CA 1
ATOM 794 C C . ILE A 1 102 ? 3.672 11.055 10.129 1.00 69.31 102 ILE A C 1
ATOM 796 O O . ILE A 1 102 ? 4.381 11.039 11.132 1.00 69.31 102 ILE A O 1
ATOM 800 N N . ALA A 1 103 ? 4.152 10.943 8.884 1.00 63.75 103 ALA A N 1
ATOM 801 C CA . ALA A 1 103 ? 5.570 10.835 8.546 1.00 63.75 103 ALA A CA 1
ATOM 802 C C . ALA A 1 103 ? 6.247 9.612 9.178 1.00 63.75 103 ALA A C 1
ATOM 804 O O . ALA A 1 103 ? 7.475 9.510 9.229 1.00 63.75 103 ALA A O 1
ATOM 805 N N . ARG A 1 104 ? 5.420 8.661 9.616 1.00 72.94 104 ARG A N 1
ATOM 806 C CA . ARG A 1 104 ? 5.825 7.351 10.070 1.00 72.94 104 ARG A CA 1
ATOM 807 C C . ARG A 1 104 ? 5.426 6.351 9.005 1.00 72.94 104 ARG A C 1
ATOM 809 O O . ARG A 1 104 ? 4.271 6.262 8.607 1.00 72.94 104 ARG A O 1
ATOM 816 N N . SER A 1 105 ? 6.422 5.651 8.490 1.00 76.25 105 SER A N 1
ATOM 817 C CA . SER A 1 105 ? 6.231 4.628 7.479 1.00 76.25 105 SER A CA 1
ATOM 818 C C . SER A 1 105 ? 6.831 3.335 7.992 1.00 76.25 105 SER A C 1
ATOM 820 O O . SER A 1 105 ? 8.049 3.247 8.152 1.00 76.25 105 SER A O 1
ATOM 822 N N . GLY A 1 106 ? 5.990 2.313 8.153 1.00 76.75 106 GLY A N 1
ATOM 823 C CA . GLY A 1 106 ? 6.473 0.962 8.427 1.00 76.75 106 GLY A CA 1
ATOM 824 C C . GLY A 1 106 ? 7.367 0.430 7.301 1.00 76.75 106 GLY A C 1
ATOM 825 O O . GLY A 1 106 ? 8.164 -0.473 7.512 1.00 76.75 106 GLY A O 1
ATOM 826 N N . THR A 1 107 ? 7.273 0.977 6.082 1.00 78.50 107 THR A N 1
ATOM 827 C CA . THR A 1 107 ? 8.209 0.661 4.989 1.00 78.50 107 THR A CA 1
ATOM 828 C C . THR A 1 107 ? 9.593 1.236 5.257 1.00 78.50 107 THR A C 1
ATOM 830 O O . THR A 1 107 ? 10.586 0.543 5.059 1.00 78.50 107 THR A O 1
ATOM 833 N N . LYS A 1 108 ? 9.674 2.476 5.747 1.00 81.38 108 LYS A N 1
ATOM 834 C CA . LYS A 1 108 ? 10.951 3.085 6.131 1.00 81.38 108 LYS A CA 1
ATOM 835 C C . LYS A 1 108 ? 11.608 2.312 7.275 1.00 81.38 108 LYS A C 1
ATOM 837 O O . LYS A 1 108 ? 12.780 1.976 7.175 1.00 81.38 108 LYS A O 1
ATOM 842 N N . GLU A 1 109 ? 10.847 2.000 8.321 1.00 83.06 109 GLU A N 1
ATOM 843 C CA . GLU A 1 109 ? 11.339 1.246 9.484 1.00 83.06 109 GLU A CA 1
ATOM 844 C C . GLU A 1 109 ? 11.836 -0.150 9.078 1.00 83.06 109 GLU A C 1
ATOM 846 O O . GLU A 1 109 ? 12.903 -0.583 9.507 1.00 83.06 109 GLU A O 1
ATOM 851 N N . PHE A 1 110 ? 11.114 -0.823 8.177 1.00 81.00 110 PHE A N 1
ATOM 852 C CA . PHE A 1 110 ? 11.544 -2.102 7.618 1.00 81.00 110 PHE A CA 1
ATOM 853 C C . PHE A 1 110 ? 12.836 -1.972 6.796 1.00 81.00 110 PHE A C 1
ATOM 855 O O . PHE A 1 110 ? 13.749 -2.774 6.965 1.00 81.00 110 PHE A O 1
ATOM 862 N N . MET A 1 111 ? 12.961 -0.940 5.952 1.00 79.19 111 MET A N 1
ATOM 863 C CA . MET A 1 111 ? 14.191 -0.673 5.191 1.00 79.19 111 MET A CA 1
ATOM 864 C C . MET A 1 111 ? 15.395 -0.365 6.088 1.00 79.19 111 MET A C 1
ATOM 866 O O . MET A 1 111 ? 16.507 -0.759 5.759 1.00 79.19 111 MET A O 1
ATOM 870 N N . GLU A 1 112 ? 15.194 0.317 7.217 1.00 82.69 112 GLU A N 1
ATOM 871 C CA . GLU A 1 112 ? 16.252 0.564 8.207 1.00 82.69 112 GLU A CA 1
ATOM 872 C C . GLU A 1 112 ? 16.663 -0.721 8.949 1.00 82.69 112 GLU A C 1
ATOM 874 O O . GLU A 1 112 ? 17.830 -0.877 9.311 1.00 82.69 112 GLU A O 1
ATOM 879 N N . ALA A 1 113 ? 15.723 -1.650 9.160 1.00 80.31 113 ALA A N 1
ATOM 880 C CA . ALA A 1 113 ? 15.987 -2.956 9.766 1.00 80.31 113 ALA A CA 1
ATOM 881 C C . ALA A 1 113 ? 16.707 -3.927 8.810 1.00 80.31 113 ALA A C 1
ATOM 883 O O . ALA A 1 113 ? 17.451 -4.806 9.259 1.00 80.31 113 ALA A O 1
ATOM 884 N N . LEU A 1 114 ? 16.519 -3.765 7.497 1.00 76.19 114 LEU A N 1
ATOM 885 C CA . LEU A 1 114 ? 17.260 -4.504 6.481 1.00 76.19 114 LEU A CA 1
ATOM 886 C C . LEU A 1 114 ? 18.742 -4.090 6.498 1.00 76.19 114 LEU A C 1
ATOM 888 O O . LEU A 1 114 ? 19.106 -2.954 6.204 1.00 76.19 114 LEU A O 1
ATOM 892 N N . GLN A 1 115 ? 19.635 -5.034 6.811 1.00 60.47 115 GLN A N 1
ATOM 893 C CA . GLN A 1 115 ? 21.074 -4.827 6.624 1.00 60.47 115 GLN A CA 1
ATOM 894 C C . GLN A 1 115 ? 21.393 -4.648 5.131 1.00 60.47 115 GLN A C 1
ATOM 896 O O . GLN A 1 115 ? 20.758 -5.262 4.273 1.00 60.47 115 GLN A O 1
ATOM 901 N N . ALA A 1 116 ? 22.410 -3.837 4.818 1.00 54.81 116 ALA A N 1
ATOM 902 C CA . ALA A 1 116 ? 22.874 -3.620 3.448 1.00 54.81 116 ALA A CA 1
ATOM 903 C C . ALA A 1 116 ? 23.137 -4.963 2.731 1.00 54.81 116 ALA A C 1
ATOM 905 O O . ALA A 1 116 ? 24.022 -5.717 3.136 1.00 54.81 116 ALA A O 1
ATOM 906 N N . GLY A 1 117 ? 22.362 -5.261 1.681 1.00 54.97 117 GLY A N 1
ATOM 907 C CA . GLY A 1 117 ? 22.498 -6.489 0.883 1.00 54.97 117 GLY A CA 1
ATOM 908 C C . GLY A 1 117 ? 21.187 -7.150 0.442 1.00 54.97 117 GLY A C 1
ATOM 909 O O . GLY A 1 117 ? 21.233 -8.049 -0.394 1.00 54.97 117 GLY A O 1
ATOM 910 N N . ALA A 1 118 ? 20.034 -6.725 0.964 1.00 60.41 118 ALA A N 1
ATOM 911 C CA . ALA A 1 118 ? 18.732 -7.152 0.455 1.00 60.41 118 ALA A CA 1
ATOM 912 C C . ALA A 1 118 ? 18.325 -6.303 -0.765 1.00 60.41 118 ALA A C 1
ATOM 914 O O . ALA A 1 118 ? 18.245 -5.080 -0.665 1.00 60.41 118 ALA A O 1
ATOM 915 N N . ASP A 1 119 ? 18.070 -6.949 -1.905 1.00 60.72 119 ASP A N 1
ATOM 916 C CA . ASP A 1 119 ? 17.575 -6.309 -3.133 1.00 60.72 119 ASP A CA 1
ATOM 917 C C . ASP A 1 119 ? 16.064 -6.051 -3.014 1.00 60.72 119 ASP A C 1
ATOM 919 O O . ASP A 1 119 ? 15.236 -6.787 -3.551 1.00 60.72 119 ASP A O 1
ATOM 923 N N . VAL A 1 120 ? 15.703 -5.070 -2.181 1.00 63.91 120 VAL A N 1
ATOM 924 C CA . VAL A 1 120 ? 14.311 -4.701 -1.904 1.00 63.91 120 VAL A CA 1
ATOM 925 C C . VAL A 1 120 ? 14.097 -3.242 -2.290 1.00 63.91 120 VAL A C 1
ATOM 927 O O . VAL A 1 120 ? 14.612 -2.323 -1.653 1.00 63.91 120 VAL A O 1
ATOM 930 N N . SER A 1 121 ? 13.320 -3.027 -3.349 1.00 67.94 121 SER A N 1
ATOM 931 C CA . SER A 1 121 ? 13.015 -1.707 -3.899 1.00 67.94 121 SER A CA 1
ATOM 932 C C . SER A 1 121 ? 11.649 -1.205 -3.417 1.00 67.94 121 SER A C 1
ATOM 934 O O . SER A 1 121 ? 10.684 -1.220 -4.178 1.00 67.94 121 SER A O 1
ATOM 936 N N . MET A 1 122 ? 11.555 -0.764 -2.159 1.00 76.50 122 MET A N 1
ATOM 937 C CA . MET A 1 122 ? 10.316 -0.192 -1.607 1.00 76.50 122 MET A CA 1
ATOM 938 C C . MET A 1 122 ? 10.293 1.342 -1.650 1.00 76.50 122 MET A C 1
ATOM 940 O O . MET A 1 122 ? 11.302 2.010 -1.395 1.00 76.50 122 MET A O 1
ATOM 944 N N . ILE A 1 123 ? 9.115 1.906 -1.934 1.00 73.25 123 ILE A N 1
ATOM 945 C CA . ILE A 1 123 ? 8.953 3.328 -2.291 1.00 73.25 123 ILE A CA 1
ATOM 946 C C . ILE A 1 123 ? 8.214 4.166 -1.241 1.00 73.25 123 ILE A C 1
ATOM 948 O O . ILE A 1 123 ? 8.429 5.379 -1.172 1.00 73.25 123 ILE A O 1
ATOM 952 N N . GLY A 1 124 ? 7.381 3.562 -0.390 1.00 69.56 124 GLY A N 1
ATOM 953 C CA . GLY A 1 124 ? 6.494 4.259 0.547 1.00 69.56 124 GLY A CA 1
ATOM 954 C C . GLY A 1 124 ? 7.172 4.879 1.776 1.00 69.56 124 GLY A C 1
ATOM 955 O O . GLY A 1 124 ? 6.674 4.730 2.885 1.00 69.56 124 GLY A O 1
ATOM 956 N N . GLN A 1 125 ? 8.301 5.582 1.647 1.00 71.31 125 GLN A N 1
ATOM 957 C CA . GLN A 1 125 ? 9.126 6.016 2.793 1.00 71.31 125 GLN A CA 1
ATOM 958 C C . GLN A 1 125 ? 8.628 7.282 3.517 1.00 71.31 125 GLN A C 1
ATOM 960 O O . GLN A 1 125 ? 9.051 7.556 4.640 1.00 71.31 125 GLN A O 1
ATOM 965 N N . PHE A 1 126 ? 7.730 8.058 2.902 1.00 70.06 126 PHE A N 1
ATOM 966 C CA . PHE A 1 126 ? 7.294 9.358 3.434 1.00 70.06 126 PHE A CA 1
ATOM 967 C C . PHE A 1 126 ? 6.181 9.274 4.486 1.00 70.06 126 PHE A C 1
ATOM 969 O O . PHE A 1 126 ? 6.018 10.220 5.245 1.00 70.06 126 PHE A O 1
ATOM 976 N N . GLY A 1 127 ? 5.397 8.189 4.531 1.00 74.00 127 GLY A N 1
ATOM 977 C CA . GLY A 1 127 ? 4.344 8.013 5.546 1.00 74.00 127 GLY A CA 1
ATOM 978 C C . GLY A 1 127 ? 3.159 8.984 5.427 1.00 74.00 127 GLY A C 1
ATOM 979 O O . GLY A 1 127 ? 2.547 9.334 6.433 1.00 74.00 127 GLY A O 1
ATOM 980 N N . VAL A 1 128 ? 2.858 9.468 4.213 1.00 79.25 128 VAL A N 1
ATOM 981 C CA . VAL A 1 128 ? 1.717 10.374 3.945 1.00 79.25 128 VAL A CA 1
ATOM 982 C C . VAL A 1 128 ? 0.779 9.888 2.836 1.00 79.25 128 VAL A C 1
ATOM 984 O O . VAL A 1 128 ? -0.357 10.349 2.760 1.00 79.25 128 VAL A O 1
ATOM 987 N N . GLY A 1 129 ? 1.218 8.938 2.001 1.00 82.38 129 GLY A N 1
ATOM 988 C CA . GLY A 1 129 ? 0.482 8.479 0.816 1.00 82.38 129 GLY A CA 1
ATOM 989 C C . GLY A 1 129 ? -0.897 7.897 1.125 1.00 82.38 129 GLY A C 1
ATOM 990 O O . GLY A 1 129 ? -1.840 8.129 0.375 1.00 82.38 129 GLY A O 1
ATOM 991 N N . PHE A 1 130 ? -1.058 7.228 2.271 1.00 88.81 130 PHE A N 1
ATOM 992 C CA . PHE A 1 130 ? -2.344 6.679 2.721 1.00 88.81 130 PHE A CA 1
ATOM 993 C C . PHE A 1 130 ? -3.460 7.735 2.773 1.00 88.81 130 PHE A C 1
ATOM 995 O O . PHE A 1 130 ? -4.574 7.497 2.310 1.00 88.81 130 PHE A O 1
ATOM 1002 N N . TYR A 1 131 ? -3.150 8.940 3.255 1.00 87.00 131 TYR A N 1
ATOM 1003 C CA . TYR A 1 131 ? -4.142 10.001 3.430 1.00 87.00 131 TYR A CA 1
ATOM 1004 C C . TYR A 1 131 ? -4.635 10.611 2.111 1.00 87.00 131 TYR A C 1
ATOM 1006 O O . TYR A 1 131 ? -5.638 11.324 2.110 1.00 87.00 131 TYR A O 1
ATOM 1014 N N . SER A 1 132 ? -3.995 10.297 0.978 1.00 87.12 132 SER A N 1
ATOM 1015 C CA . SER A 1 132 ? -4.520 10.648 -0.347 1.00 87.12 132 SER A CA 1
ATOM 1016 C C . SER A 1 132 ? -5.881 9.995 -0.638 1.00 87.12 132 SER A C 1
ATOM 1018 O O . SER A 1 132 ? -6.629 10.510 -1.466 1.00 87.12 132 SER A O 1
ATOM 1020 N N . ALA A 1 133 ? -6.261 8.931 0.084 1.00 91.12 133 ALA A N 1
ATOM 1021 C CA . ALA A 1 133 ? -7.595 8.331 0.009 1.00 91.12 133 ALA A CA 1
ATOM 1022 C C . ALA A 1 133 ? -8.720 9.352 0.279 1.00 91.12 133 ALA A C 1
ATOM 1024 O O . ALA A 1 133 ? -9.755 9.330 -0.389 1.00 91.12 133 ALA A O 1
ATOM 1025 N N . TYR A 1 134 ? -8.492 10.318 1.176 1.00 89.31 134 TYR A N 1
ATOM 1026 C CA . TYR A 1 134 ? -9.467 11.366 1.503 1.00 89.31 134 TYR A CA 1
ATOM 1027 C C . TYR A 1 134 ? -9.647 12.428 0.404 1.00 89.31 134 TYR A C 1
ATOM 1029 O O . TYR A 1 134 ? -10.503 13.300 0.523 1.00 89.31 134 TYR A O 1
ATOM 1037 N N . LEU A 1 135 ? -8.891 12.359 -0.701 1.00 86.44 135 LEU A N 1
ATOM 1038 C CA . LEU A 1 135 ? -9.158 13.175 -1.896 1.00 86.44 135 LEU A CA 1
ATOM 1039 C C . LEU A 1 135 ? -10.450 12.756 -2.612 1.00 86.44 135 LEU A C 1
ATOM 1041 O O . LEU A 1 135 ? -11.043 13.557 -3.350 1.00 86.44 135 LEU A O 1
ATOM 1045 N N . VAL A 1 136 ? -10.850 11.493 -2.434 1.00 90.00 136 VAL A N 1
ATOM 1046 C CA . VAL A 1 136 ? -11.977 10.860 -3.133 1.00 90.00 136 VAL A CA 1
ATOM 1047 C C . VAL A 1 136 ? -12.983 10.189 -2.197 1.00 90.00 136 VAL A C 1
ATOM 1049 O O . VAL A 1 136 ? -14.121 9.991 -2.612 1.00 90.00 136 VAL A O 1
ATOM 1052 N N . ALA A 1 137 ? -12.597 9.861 -0.960 1.00 91.81 137 ALA A N 1
ATOM 1053 C CA . ALA A 1 137 ? -13.448 9.184 0.013 1.00 91.81 137 ALA A CA 1
ATOM 1054 C C . ALA A 1 137 ? -13.780 10.083 1.213 1.00 91.81 137 ALA A C 1
ATOM 1056 O O . ALA A 1 137 ? -12.903 10.720 1.791 1.00 91.81 137 ALA A O 1
ATOM 1057 N N . GLU A 1 138 ? -15.047 10.079 1.631 1.00 90.88 138 GLU A N 1
ATOM 1058 C CA . GLU A 1 138 ? -15.495 10.730 2.874 1.00 90.88 138 GLU A CA 1
ATOM 1059 C C . GLU A 1 138 ? -15.177 9.887 4.119 1.00 90.88 138 GLU A C 1
ATOM 1061 O O . GLU A 1 138 ? -15.086 10.401 5.232 1.00 90.88 138 GLU A O 1
ATOM 1066 N N . ARG A 1 139 ? -15.016 8.575 3.931 1.00 93.81 139 ARG A N 1
ATOM 1067 C CA . ARG A 1 139 ? -14.791 7.582 4.980 1.00 93.81 139 ARG A CA 1
ATOM 1068 C C . ARG A 1 139 ? -13.843 6.516 4.456 1.00 93.81 139 ARG A C 1
ATOM 1070 O O . ARG A 1 139 ? -14.064 5.986 3.368 1.00 93.81 139 ARG A O 1
ATOM 1077 N N . VAL A 1 140 ? -12.815 6.199 5.231 1.00 95.44 140 VAL A N 1
ATOM 1078 C CA . VAL A 1 140 ? -11.845 5.147 4.916 1.00 95.44 140 VAL A CA 1
ATOM 1079 C C . VAL A 1 140 ? -11.935 4.074 5.990 1.00 95.44 140 VAL A C 1
ATOM 1081 O O . VAL A 1 140 ? -11.898 4.380 7.182 1.00 95.44 140 VAL A O 1
ATOM 1084 N N . VAL A 1 141 ? -12.052 2.824 5.547 1.00 96.44 141 VAL A N 1
ATOM 1085 C CA . VAL A 1 141 ? -12.061 1.632 6.399 1.00 96.44 141 VAL A CA 1
ATOM 1086 C C . VAL A 1 141 ? -10.906 0.742 5.967 1.00 96.44 141 VAL A C 1
ATOM 1088 O O . VAL A 1 141 ? -10.780 0.425 4.786 1.00 96.44 141 VAL A O 1
ATOM 1091 N N . VAL A 1 142 ? -10.069 0.340 6.917 1.00 96.81 142 VAL A N 1
ATOM 1092 C CA . VAL A 1 142 ? -8.959 -0.590 6.709 1.00 96.81 142 VAL A CA 1
ATOM 1093 C C . VAL A 1 142 ? -9.236 -1.827 7.545 1.00 96.81 142 VAL A C 1
ATOM 1095 O O . VAL A 1 142 ? -9.271 -1.753 8.767 1.00 96.81 142 VAL A O 1
ATOM 1098 N N . THR A 1 143 ? -9.439 -2.963 6.886 1.00 96.56 143 THR A N 1
ATOM 1099 C CA . THR A 1 143 ? -9.491 -4.269 7.552 1.00 96.56 143 THR A CA 1
ATOM 1100 C C . THR A 1 143 ? -8.163 -4.964 7.314 1.00 96.56 143 THR A C 1
ATOM 1102 O O . THR A 1 143 ? -7.715 -5.043 6.174 1.00 96.56 143 THR A O 1
ATOM 1105 N N . THR A 1 144 ? -7.516 -5.430 8.376 1.00 96.31 144 THR A N 1
ATOM 1106 C CA . THR A 1 144 ? -6.178 -6.024 8.305 1.00 96.31 144 THR A CA 1
ATOM 1107 C C . THR A 1 144 ? -6.052 -7.199 9.265 1.00 96.31 144 THR A C 1
ATOM 1109 O O . THR A 1 144 ? -6.604 -7.169 10.363 1.00 96.31 144 THR A O 1
ATOM 1112 N N . LYS A 1 145 ? -5.290 -8.216 8.858 1.00 95.44 145 LYS A N 1
ATOM 1113 C CA . LYS A 1 145 ? -4.868 -9.341 9.695 1.00 95.44 145 LYS A CA 1
ATOM 1114 C C . LYS A 1 145 ? -3.365 -9.520 9.522 1.00 95.44 145 LYS A C 1
ATOM 1116 O O . LYS A 1 145 ? -2.908 -9.819 8.425 1.00 95.44 145 LYS A O 1
ATOM 1121 N N . HIS A 1 146 ? -2.610 -9.330 10.597 1.00 95.75 146 HIS A N 1
ATOM 1122 C CA . HIS A 1 146 ? -1.196 -9.699 10.641 1.00 95.75 146 HIS A CA 1
ATOM 1123 C C . HIS A 1 146 ? -1.063 -11.139 11.155 1.00 95.75 146 HIS A C 1
ATOM 1125 O O . HIS A 1 146 ? -1.886 -11.577 11.955 1.00 95.75 146 HIS A O 1
ATOM 1131 N N . ASN A 1 147 ? -0.043 -11.896 10.742 1.00 93.19 147 ASN A N 1
ATOM 1132 C CA . ASN A 1 147 ? 0.136 -13.280 11.218 1.00 93.19 147 ASN A CA 1
ATOM 1133 C C . ASN A 1 147 ? 0.321 -13.365 12.745 1.00 93.19 147 ASN A C 1
ATOM 1135 O O . ASN A 1 147 ? -0.124 -14.326 13.365 1.00 93.19 147 ASN A O 1
ATOM 1139 N N . ASP A 1 148 ? 0.923 -12.333 13.334 1.00 93.19 148 ASP A N 1
ATOM 1140 C CA . ASP A 1 148 ? 1.276 -12.277 14.758 1.00 93.19 148 ASP A CA 1
ATOM 1141 C C . ASP A 1 148 ? 0.254 -11.502 15.629 1.00 93.19 148 ASP A C 1
ATOM 1143 O O . ASP A 1 148 ? 0.565 -11.150 16.764 1.00 93.19 148 ASP A O 1
ATOM 1147 N N . ASP A 1 149 ? -0.938 -11.186 15.107 1.00 94.38 149 ASP A N 1
ATOM 1148 C CA . ASP A 1 149 ? -2.001 -10.468 15.839 1.00 94.38 149 ASP A CA 1
ATOM 1149 C C . ASP A 1 149 ? -3.398 -10.850 15.306 1.00 94.38 149 ASP A C 1
ATOM 1151 O O . ASP A 1 149 ? -3.508 -11.547 14.297 1.00 94.38 149 ASP A O 1
ATOM 1155 N N . GLU A 1 150 ? -4.468 -10.405 15.959 1.00 93.56 150 GLU A N 1
ATOM 1156 C CA . GLU A 1 150 ? -5.856 -10.657 15.543 1.00 93.56 150 GLU A CA 1
ATOM 1157 C C . GLU A 1 150 ? -6.286 -9.813 14.325 1.00 93.56 150 GLU A C 1
ATOM 1159 O O . GLU A 1 150 ? -5.524 -8.992 13.799 1.00 93.56 150 GLU A O 1
ATOM 1164 N N . GLN A 1 151 ? -7.501 -10.044 13.811 1.00 95.06 151 GLN A N 1
ATOM 1165 C CA . GLN A 1 151 ? -8.064 -9.210 12.745 1.00 95.06 151 GLN A CA 1
ATOM 1166 C C . GLN A 1 151 ? -8.597 -7.905 13.343 1.00 95.06 151 GLN A C 1
ATOM 1168 O O . GLN A 1 151 ? -9.389 -7.918 14.282 1.00 95.06 151 GLN A O 1
ATOM 1173 N N . TYR A 1 152 ? -8.220 -6.767 12.763 1.00 95.44 152 TYR A N 1
ATOM 1174 C CA . TYR A 1 152 ? -8.695 -5.456 13.204 1.00 95.44 152 TYR A CA 1
ATOM 1175 C C . TYR A 1 152 ? -9.307 -4.662 12.060 1.00 95.44 152 TYR A C 1
ATOM 1177 O O . TYR A 1 152 ? -8.895 -4.754 10.901 1.00 95.44 152 TYR A O 1
ATOM 1185 N N . VAL A 1 153 ? -10.274 -3.828 12.428 1.00 96.25 153 VAL A N 1
ATOM 1186 C CA . VAL A 1 153 ? -10.895 -2.826 11.572 1.00 96.25 153 VAL A CA 1
ATOM 1187 C C . VAL A 1 153 ? -10.534 -1.449 12.105 1.00 96.25 153 VAL A C 1
ATOM 1189 O O . VAL A 1 153 ? -10.862 -1.104 13.239 1.00 96.25 153 VAL A O 1
ATOM 1192 N N . TRP A 1 154 ? -9.863 -0.666 11.272 1.00 95.62 154 TRP A N 1
ATOM 1193 C CA . TRP A 1 154 ? -9.590 0.745 11.488 1.00 95.62 154 TRP A CA 1
ATOM 1194 C C . TRP A 1 154 ? -10.544 1.588 10.645 1.00 95.62 154 TRP A C 1
ATOM 1196 O O . TRP A 1 154 ? -10.746 1.297 9.465 1.00 95.62 154 TRP A O 1
ATOM 1206 N N . GLU A 1 155 ? -11.117 2.642 11.217 1.00 95.25 155 GLU A N 1
ATOM 1207 C CA . GLU A 1 155 ? -12.057 3.516 10.514 1.00 95.25 155 GLU A CA 1
ATOM 1208 C C . GLU A 1 155 ? -11.839 4.994 10.851 1.00 95.25 155 GLU A C 1
ATOM 1210 O O . GLU A 1 155 ? -11.632 5.375 12.006 1.00 95.25 155 GLU A O 1
ATOM 1215 N N . SER A 1 156 ? -11.916 5.859 9.834 1.00 92.75 156 SER A N 1
ATOM 1216 C CA . SER A 1 156 ? -11.903 7.307 10.030 1.00 92.75 156 SER A CA 1
ATOM 1217 C C . SER A 1 156 ? -12.581 8.076 8.892 1.00 92.75 156 SER A C 1
ATOM 1219 O O . SER A 1 156 ? -12.637 7.644 7.740 1.00 92.75 156 SER A O 1
ATOM 1221 N N . GLN A 1 157 ? -13.094 9.256 9.243 1.00 90.56 157 GLN A N 1
ATOM 1222 C CA . GLN A 1 157 ? -13.682 10.249 8.336 1.00 90.56 157 GLN A CA 1
ATOM 1223 C C . GLN A 1 157 ? -12.798 11.504 8.206 1.00 90.56 157 GLN A C 1
ATOM 1225 O O . GLN A 1 157 ? -13.295 12.586 7.910 1.00 90.56 157 GLN A O 1
ATOM 1230 N N . ALA A 1 158 ? -11.501 11.405 8.531 1.00 83.00 158 ALA A N 1
ATOM 1231 C CA . ALA A 1 158 ? -10.581 12.550 8.601 1.00 83.00 158 ALA A CA 1
ATOM 1232 C C . ALA A 1 158 ? -11.010 13.670 9.587 1.00 83.00 158 ALA A C 1
ATOM 1234 O O . ALA A 1 158 ? -10.506 14.790 9.529 1.00 83.00 158 ALA A O 1
ATOM 1235 N N . GLY A 1 159 ? -11.908 13.368 10.534 1.00 78.50 159 GLY A N 1
ATOM 1236 C CA . GLY A 1 159 ? -12.494 14.322 11.490 1.00 78.50 159 GLY A CA 1
ATOM 1237 C C . GLY A 1 159 ? -11.687 14.572 12.771 1.00 78.50 159 GLY A C 1
ATOM 1238 O O . GLY A 1 159 ? -12.240 15.069 13.748 1.00 78.50 159 GLY A O 1
ATOM 1239 N N . GLY A 1 160 ? -10.403 14.207 12.807 1.00 83.06 160 GLY A N 1
ATOM 1240 C CA . GLY A 1 160 ? -9.543 14.374 13.988 1.00 83.06 160 GLY A CA 1
ATOM 1241 C C . GLY A 1 160 ? -9.407 13.166 14.904 1.00 83.06 160 GLY A C 1
ATOM 1242 O O . GLY A 1 160 ? -8.568 13.185 15.805 1.00 83.06 160 GLY A O 1
ATOM 1243 N N . SER A 1 161 ? -10.140 12.095 14.630 1.00 89.62 161 SER A N 1
ATOM 1244 C CA . SER A 1 161 ? -10.010 10.816 15.315 1.00 89.62 161 SER A CA 1
ATOM 1245 C C . SER A 1 161 ? -10.180 9.643 14.353 1.00 89.62 161 SER A C 1
ATOM 1247 O O . SER A 1 161 ? -10.625 9.793 13.209 1.00 89.62 161 SER A O 1
ATOM 1249 N N . PHE A 1 162 ? -9.823 8.467 14.845 1.00 92.56 162 PHE A N 1
ATOM 1250 C CA . PHE A 1 162 ? -10.073 7.182 14.214 1.00 92.56 162 PHE A CA 1
ATOM 1251 C C . PHE A 1 162 ? -10.492 6.164 15.272 1.00 92.56 162 PHE A C 1
ATOM 1253 O O . PHE A 1 162 ? -10.238 6.356 16.466 1.00 92.56 162 PHE A O 1
ATOM 1260 N N . THR A 1 163 ? -11.138 5.093 14.834 1.00 94.56 163 THR A N 1
ATOM 1261 C CA . THR A 1 163 ? -11.492 3.957 15.683 1.00 94.56 163 THR A CA 1
ATOM 1262 C C . THR A 1 163 ? -10.723 2.719 15.257 1.00 94.56 163 THR A C 1
ATOM 1264 O O . THR A 1 163 ? -10.433 2.543 14.076 1.00 94.56 163 THR A O 1
ATOM 1267 N N . THR A 1 164 ? -10.408 1.862 16.222 1.00 94.50 164 THR A N 1
ATOM 1268 C CA . THR A 1 164 ? -9.869 0.522 15.985 1.00 94.50 164 THR A CA 1
ATOM 1269 C C . THR A 1 164 ? -10.743 -0.478 16.726 1.00 94.50 164 THR A C 1
ATOM 1271 O O . THR A 1 164 ? -11.008 -0.302 17.913 1.00 94.50 164 THR A O 1
ATOM 1274 N N . THR A 1 165 ? -11.193 -1.518 16.030 1.00 95.06 165 THR A N 1
ATOM 1275 C CA . THR A 1 165 ? -12.065 -2.560 16.584 1.00 95.06 165 THR A CA 1
ATOM 1276 C C . THR A 1 165 ? -11.503 -3.927 16.232 1.00 95.06 165 THR A C 1
ATOM 1278 O O . THR A 1 165 ? -11.166 -4.167 15.075 1.00 95.06 165 THR A O 1
ATOM 1281 N N . GLU A 1 166 ? -11.392 -4.813 17.214 1.00 93.94 166 GLU A N 1
ATOM 1282 C CA . GLU A 1 166 ? -11.059 -6.218 16.976 1.00 93.94 166 GLU A CA 1
ATOM 1283 C C . GLU A 1 166 ? -12.258 -6.924 16.334 1.00 93.94 166 GLU A C 1
ATOM 1285 O O . GLU A 1 166 ? -13.407 -6.729 16.745 1.00 93.94 166 GLU A O 1
ATOM 1290 N N . LYS A 1 167 ? -12.007 -7.705 15.289 1.00 87.06 167 LYS A N 1
ATOM 1291 C CA . LYS A 1 167 ? -13.018 -8.511 14.612 1.00 87.06 167 LYS A CA 1
ATOM 1292 C C . LYS A 1 167 ? -12.785 -9.956 15.027 1.00 87.06 167 LYS A C 1
ATOM 1294 O O . LYS A 1 167 ? -11.795 -10.547 14.607 1.00 87.06 167 LYS A O 1
ATOM 1299 N N . GLU A 1 168 ? -13.684 -10.513 15.839 1.00 73.88 168 GLU A N 1
ATOM 1300 C CA . GLU A 1 168 ? -13.589 -11.929 16.182 1.00 73.88 168 GLU A CA 1
ATOM 1301 C C . GLU A 1 168 ? -13.846 -12.752 14.918 1.00 73.88 168 GLU A C 1
ATOM 1303 O O . GLU A 1 168 ? -14.918 -12.686 14.304 1.00 73.88 168 GLU A O 1
ATOM 1308 N N . VAL A 1 169 ? -12.823 -13.487 14.488 1.00 59.09 169 VAL A N 1
ATOM 1309 C CA . VAL A 1 169 ? -12.927 -14.390 13.348 1.00 59.09 169 VAL A CA 1
ATOM 1310 C C . VAL A 1 169 ? -13.661 -15.633 13.842 1.00 59.09 169 VAL A C 1
ATOM 1312 O O . VAL A 1 169 ? -13.111 -16.436 14.589 1.00 59.09 169 VAL A O 1
ATOM 1315 N N . SER A 1 170 ? -14.928 -15.800 13.458 1.00 47.41 170 SER A N 1
ATOM 1316 C CA . SER A 1 170 ? -15.569 -17.110 13.571 1.00 47.41 170 SER A CA 1
ATOM 1317 C C . SER A 1 170 ? -14.863 -18.061 12.603 1.00 47.41 170 SER A C 1
ATOM 1319 O O . SER A 1 170 ? -14.777 -17.720 11.424 1.00 47.41 170 SER A O 1
ATOM 1321 N N . ASP A 1 171 ? -14.417 -19.229 13.081 1.00 39.00 171 ASP A N 1
ATOM 1322 C CA . ASP A 1 171 ? -13.648 -20.284 12.374 1.00 39.00 171 ASP A CA 1
ATOM 1323 C C . ASP A 1 171 ? -14.203 -20.757 10.999 1.00 39.00 171 ASP A C 1
ATOM 1325 O O . ASP A 1 171 ? -13.620 -21.632 10.364 1.00 39.00 171 ASP A O 1
ATOM 1329 N N . ASP A 1 172 ? -15.310 -20.191 10.512 1.00 37.62 172 ASP A N 1
ATOM 1330 C CA . ASP A 1 172 ? -16.001 -20.560 9.273 1.00 37.62 172 ASP A CA 1
ATOM 1331 C C . ASP A 1 172 ? -15.815 -19.561 8.106 1.00 37.62 172 ASP A C 1
ATOM 1333 O O . ASP A 1 172 ? -16.441 -19.734 7.057 1.00 37.62 172 ASP A O 1
ATOM 1337 N N . GLU A 1 173 ? -15.000 -18.508 8.241 1.00 39.34 173 GLU A N 1
ATOM 1338 C CA . GLU A 1 173 ? -14.841 -17.488 7.189 1.00 39.34 173 GLU A CA 1
ATOM 1339 C C . GLU A 1 173 ? -13.429 -17.471 6.586 1.00 39.34 173 GLU A C 1
ATOM 1341 O O . GLU A 1 173 ? -12.553 -16.724 7.015 1.00 39.34 173 GLU A O 1
ATOM 1346 N N . ASP A 1 174 ? -13.246 -18.253 5.515 1.00 38.38 174 ASP A N 1
ATOM 1347 C CA . ASP A 1 174 ? -12.351 -17.855 4.427 1.00 38.38 174 ASP A CA 1
ATOM 1348 C C . ASP A 1 174 ? -12.770 -16.441 3.992 1.00 38.38 174 ASP A C 1
ATOM 1350 O O . ASP A 1 174 ? -13.909 -16.228 3.564 1.00 38.38 174 ASP A O 1
ATOM 1354 N N . ASP A 1 175 ? -11.855 -15.479 4.127 1.00 44.25 175 ASP A N 1
ATOM 1355 C CA . ASP A 1 175 ? -11.994 -14.061 3.762 1.00 44.25 175 ASP A CA 1
ATOM 1356 C C . ASP A 1 175 ? -12.050 -13.896 2.218 1.00 44.25 175 ASP A C 1
ATOM 1358 O O . ASP A 1 175 ? -11.315 -13.129 1.591 1.00 44.25 175 ASP A O 1
ATOM 1362 N N . GLU A 1 176 ? -12.939 -14.639 1.552 1.00 37.62 176 GLU A N 1
ATOM 1363 C CA . GLU A 1 176 ? -13.554 -14.149 0.328 1.00 37.62 176 GLU A CA 1
ATOM 1364 C C . GLU A 1 176 ? -14.475 -12.987 0.712 1.00 37.62 176 GLU A C 1
ATOM 1366 O O . GLU A 1 176 ? -15.155 -13.064 1.741 1.00 37.62 176 GLU A O 1
ATOM 1371 N N . PRO A 1 177 ? -14.552 -11.910 -0.098 1.00 35.88 177 PRO A N 1
ATOM 1372 C CA . PRO A 1 177 ? -15.561 -10.887 0.114 1.00 35.88 177 PRO A CA 1
ATOM 1373 C C . PRO A 1 177 ? -16.895 -11.606 0.253 1.00 35.88 177 PRO A C 1
ATOM 1375 O O . PRO A 1 177 ? -17.330 -12.296 -0.679 1.00 35.88 177 PRO A O 1
ATOM 1378 N N . LYS A 1 178 ? -17.507 -11.494 1.441 1.00 33.41 178 LYS A N 1
ATOM 1379 C CA . LYS A 1 178 ? -18.848 -12.011 1.680 1.00 33.41 178 LYS A CA 1
ATOM 1380 C C . LYS A 1 178 ? -19.656 -11.593 0.474 1.00 33.41 178 LYS A C 1
ATOM 1382 O O . LYS A 1 178 ? -19.729 -10.407 0.163 1.00 33.41 178 LYS A O 1
ATOM 1387 N N . LYS A 1 179 ? -20.227 -12.576 -0.227 1.00 29.69 179 LYS A N 1
ATOM 1388 C CA . LYS A 1 179 ? -21.341 -12.335 -1.135 1.00 29.69 179 LYS A CA 1
ATOM 1389 C C . LYS A 1 179 ? -22.408 -11.676 -0.276 1.00 29.69 179 LYS A C 1
ATOM 1391 O O . LYS A 1 179 ? -23.233 -12.369 0.323 1.00 29.69 179 LYS A O 1
ATOM 1396 N N . GLU A 1 180 ? -22.347 -10.355 -0.150 1.00 29.50 180 GLU A N 1
ATOM 1397 C CA . GLU A 1 180 ? -23.449 -9.575 0.347 1.00 29.50 180 GLU A CA 1
ATOM 1398 C C . GLU A 1 180 ? -24.597 -9.961 -0.570 1.00 29.50 180 GLU A C 1
ATOM 1400 O O . GLU A 1 180 ? -24.588 -9.746 -1.784 1.00 29.50 180 GLU A O 1
ATOM 1405 N N . LYS A 1 181 ? -25.555 -10.687 0.004 1.00 31.95 181 LYS A N 1
ATOM 1406 C CA . LYS A 1 181 ? -26.870 -10.813 -0.593 1.00 31.95 181 LYS A CA 1
ATOM 1407 C C . LYS A 1 181 ? -27.476 -9.421 -0.506 1.00 31.95 181 LYS A C 1
ATOM 1409 O O . LYS A 1 181 ? -28.228 -9.138 0.421 1.00 31.95 181 LYS A O 1
ATOM 1414 N N . GLU A 1 182 ? -27.102 -8.552 -1.433 1.00 32.19 182 GLU A N 1
ATOM 1415 C CA . GLU A 1 182 ? -27.791 -7.293 -1.623 1.00 32.19 182 GLU A CA 1
ATOM 1416 C C . GLU A 1 182 ? -29.202 -7.589 -2.132 1.00 32.19 182 GLU A C 1
ATOM 1418 O O . GLU A 1 182 ? -29.391 -8.195 -3.187 1.00 32.19 182 GLU A O 1
ATOM 1423 N N . GLY A 1 183 ? -30.172 -7.182 -1.313 1.00 28.98 183 GLY A N 1
ATOM 1424 C CA . GLY A 1 183 ? -31.488 -6.697 -1.716 1.00 28.98 183 GLY A CA 1
ATOM 1425 C C . GLY A 1 183 ? -32.366 -7.632 -2.542 1.00 28.98 183 GLY A C 1
ATOM 1426 O O . GLY A 1 183 ? -32.264 -7.694 -3.766 1.00 28.98 183 GLY A O 1
ATOM 1427 N N . ASP A 1 184 ? -33.376 -8.219 -1.894 1.00 27.08 184 ASP A N 1
ATOM 1428 C CA . ASP A 1 184 ? -34.667 -8.394 -2.565 1.00 27.08 184 ASP A CA 1
ATOM 1429 C C . ASP A 1 184 ? -35.126 -7.000 -3.038 1.00 27.08 184 ASP A C 1
ATOM 1431 O O . ASP A 1 184 ? -35.555 -6.166 -2.241 1.00 27.08 184 ASP A O 1
ATOM 1435 N N . ILE A 1 185 ? -35.013 -6.724 -4.339 1.00 29.98 185 ILE A N 1
ATOM 1436 C CA . ILE A 1 185 ? -35.775 -5.643 -4.963 1.00 29.98 185 ILE A CA 1
ATOM 1437 C C . ILE A 1 185 ? -37.207 -6.169 -5.086 1.00 29.98 185 ILE A C 1
ATOM 1439 O O . ILE A 1 185 ? -37.557 -6.848 -6.055 1.00 29.98 185 ILE A O 1
ATOM 1443 N N . GLU A 1 186 ? -38.032 -5.902 -4.075 1.00 27.88 186 GLU A N 1
ATOM 1444 C CA . GLU A 1 186 ? -39.481 -5.899 -4.251 1.00 27.88 186 GLU A CA 1
ATOM 1445 C C . GLU A 1 186 ? -39.850 -4.636 -5.039 1.00 27.88 186 GLU A C 1
ATOM 1447 O O . GLU A 1 186 ? -40.097 -3.573 -4.475 1.00 27.88 186 GLU A O 1
ATOM 1452 N N . GLU A 1 187 ? -39.903 -4.742 -6.369 1.00 28.27 187 GLU A N 1
ATOM 1453 C CA . GLU A 1 187 ? -40.857 -3.917 -7.107 1.00 28.27 187 GLU A CA 1
ATOM 1454 C C . GLU A 1 187 ? -42.251 -4.404 -6.698 1.00 28.27 187 GLU A C 1
ATOM 1456 O O . GLU A 1 187 ? -42.748 -5.425 -7.182 1.00 28.27 187 GLU A O 1
ATOM 1461 N N . VAL A 1 188 ? -42.860 -3.701 -5.741 1.00 27.86 188 VAL A N 1
ATOM 1462 C CA . VAL A 1 188 ? -44.292 -3.814 -5.470 1.00 27.86 188 VAL A CA 1
ATOM 1463 C C . VAL A 1 188 ? -45.009 -3.120 -6.623 1.00 27.86 188 VAL A C 1
ATOM 1465 O O . VAL A 1 188 ? -45.367 -1.949 -6.534 1.00 27.86 188 VAL A O 1
ATOM 1468 N N . ASP A 1 189 ? -45.180 -3.844 -7.724 1.00 31.44 189 ASP A N 1
ATOM 1469 C CA . ASP A 1 189 ? -46.204 -3.522 -8.709 1.00 31.44 189 ASP A CA 1
ATOM 1470 C C . ASP A 1 189 ? -47.479 -4.250 -8.263 1.00 31.44 189 ASP A C 1
ATOM 1472 O O . ASP A 1 189 ? -47.585 -5.484 -8.295 1.00 31.44 189 ASP A O 1
ATOM 1476 N N . GLU A 1 190 ? -48.423 -3.475 -7.732 1.00 36.12 190 GLU A N 1
ATOM 1477 C CA . GLU A 1 190 ? -49.762 -3.955 -7.422 1.00 36.12 190 GLU A CA 1
ATOM 1478 C C . GLU A 1 190 ? -50.419 -4.495 -8.704 1.00 36.12 190 GLU A C 1
ATOM 1480 O O . GLU A 1 190 ? -50.562 -3.779 -9.688 1.00 36.12 190 GLU A O 1
ATOM 1485 N N . GLU A 1 191 ? -50.849 -5.762 -8.632 1.00 36.59 191 GLU A N 1
ATOM 1486 C CA . GLU A 1 191 ? 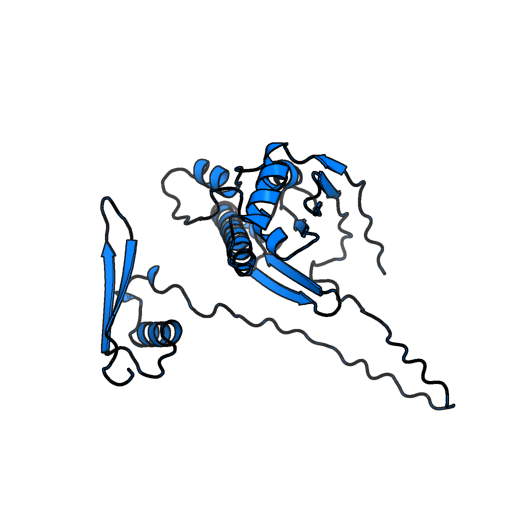-51.791 -6.490 -9.505 1.00 36.59 191 GLU A CA 1
ATOM 1487 C C . GLU A 1 191 ? -51.200 -7.641 -10.351 1.00 36.59 191 GLU A C 1
ATOM 1489 O O . GLU A 1 191 ? -50.883 -7.489 -11.530 1.00 36.59 191 GLU A O 1
ATOM 1494 N N . LYS A 1 192 ? -51.242 -8.872 -9.807 1.00 31.02 192 LYS A N 1
ATOM 1495 C CA . LYS A 1 192 ? -52.137 -9.966 -10.279 1.00 31.02 192 LYS A CA 1
ATOM 1496 C C . LYS A 1 192 ? -51.770 -11.341 -9.713 1.00 31.02 192 LYS A C 1
ATOM 1498 O O . LYS A 1 192 ? -50.619 -11.764 -9.679 1.00 31.02 192 LYS A O 1
ATOM 1503 N N . GLU A 1 193 ? -52.820 -12.062 -9.329 1.00 33.12 193 GLU A N 1
ATOM 1504 C CA . GLU A 1 193 ? -52.824 -13.435 -8.829 1.00 33.12 193 GLU A CA 1
ATOM 1505 C C . GLU A 1 193 ? -52.167 -14.482 -9.752 1.00 33.12 193 GLU A C 1
ATOM 1507 O O . GLU A 1 193 ? -52.360 -14.519 -10.967 1.00 33.12 193 GLU A O 1
ATOM 1512 N N . SER A 1 194 ? -51.588 -15.485 -9.083 1.00 34.44 194 SER A N 1
ATOM 1513 C CA . SER A 1 194 ? -51.453 -16.890 -9.498 1.00 34.44 194 SER A CA 1
ATOM 1514 C C . SER A 1 194 ? -50.437 -17.247 -10.603 1.00 34.44 194 SER A C 1
ATOM 1516 O O . SE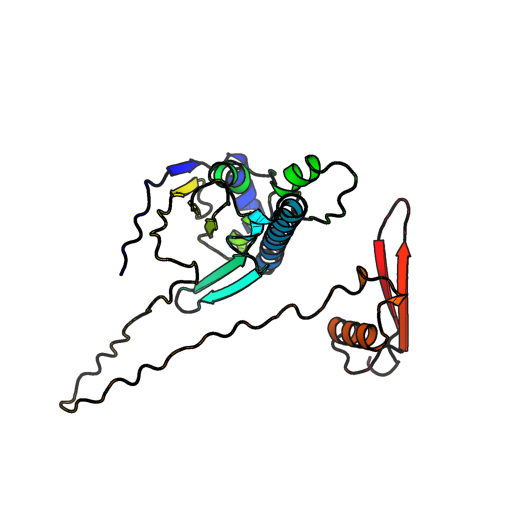R A 1 194 ? -50.707 -17.231 -11.801 1.00 34.44 194 SER A O 1
ATOM 1518 N N . LYS A 1 195 ? -49.271 -17.748 -10.172 1.00 31.53 195 LYS A N 1
ATOM 1519 C CA . LYS A 1 195 ? -48.765 -19.112 -10.457 1.00 31.53 195 LYS A CA 1
ATOM 1520 C C . LYS A 1 195 ? -47.327 -19.244 -9.962 1.00 31.53 195 LYS A C 1
ATOM 1522 O O . LYS A 1 195 ? -46.452 -18.471 -10.339 1.00 31.53 195 LYS A O 1
ATOM 1527 N N . SER A 1 196 ? -47.083 -20.286 -9.172 1.00 39.03 196 SER A N 1
ATOM 1528 C CA . SER A 1 196 ? -45.769 -20.722 -8.700 1.00 39.03 196 SER A CA 1
ATOM 1529 C C . SER A 1 196 ? -44.779 -20.902 -9.863 1.00 39.03 196 SER A C 1
ATOM 1531 O O . SER A 1 196 ? -44.749 -21.947 -10.518 1.00 39.03 196 SER A O 1
ATOM 1533 N N . LYS A 1 197 ? -43.945 -19.896 -10.126 1.00 35.22 197 LYS A N 1
ATOM 1534 C CA . LYS A 1 197 ? -42.746 -20.036 -10.957 1.00 35.22 197 LYS A CA 1
ATOM 1535 C C . LYS A 1 197 ? -41.557 -20.205 -10.019 1.00 35.22 197 LYS A C 1
ATOM 1537 O O . LYS A 1 197 ? -41.254 -19.311 -9.239 1.00 35.22 197 LYS A O 1
ATOM 1542 N N . LYS A 1 198 ? -40.895 -21.365 -10.092 1.00 41.19 198 LYS A N 1
ATOM 1543 C CA . LYS A 1 198 ? -39.588 -21.606 -9.461 1.00 41.19 198 LYS A CA 1
ATOM 1544 C C . LYS A 1 198 ? -38.663 -20.433 -9.819 1.00 41.19 198 LYS A C 1
ATOM 1546 O O . LYS A 1 198 ? -38.350 -20.268 -11.000 1.00 41.19 198 LYS A O 1
ATOM 1551 N N . LYS A 1 199 ? -38.270 -19.614 -8.830 1.00 40.75 199 LYS A N 1
ATOM 1552 C CA . LYS A 1 199 ? -37.265 -18.552 -8.999 1.00 40.75 199 LYS A CA 1
ATOM 1553 C C . LYS A 1 199 ? -35.987 -19.222 -9.525 1.00 40.75 199 LYS A C 1
ATOM 1555 O O . LYS A 1 199 ? -35.374 -20.022 -8.824 1.00 40.75 199 LYS A O 1
ATOM 1560 N N . LYS A 1 200 ? -35.624 -18.961 -10.786 1.00 41.22 200 LYS A N 1
ATOM 1561 C CA . LYS A 1 200 ? -34.294 -19.295 -11.311 1.00 41.22 200 LYS A CA 1
ATOM 1562 C C . LYS A 1 200 ? -33.314 -18.372 -10.597 1.00 41.22 200 LYS A C 1
ATOM 1564 O O . LYS A 1 200 ? -33.290 -17.181 -10.892 1.00 41.22 200 LYS A O 1
ATOM 1569 N N . ILE A 1 201 ? -32.553 -18.916 -9.655 1.00 43.66 201 ILE A N 1
ATOM 1570 C CA . ILE A 1 201 ? -31.399 -18.229 -9.078 1.00 43.66 201 ILE A CA 1
ATOM 1571 C C . ILE A 1 201 ? -30.415 -18.032 -10.236 1.00 43.66 201 ILE A C 1
ATOM 1573 O O . ILE A 1 201 ? -29.932 -19.007 -10.809 1.00 43.66 201 ILE A O 1
ATOM 1577 N N . LYS A 1 202 ? -30.207 -16.780 -10.657 1.00 46.03 202 LYS A N 1
ATOM 1578 C CA . LYS A 1 202 ? -29.086 -16.425 -11.526 1.00 46.03 202 LYS A CA 1
ATOM 1579 C C . LYS A 1 202 ? -27.864 -16.382 -10.623 1.00 46.03 202 LYS A C 1
ATOM 1581 O O . LYS A 1 202 ? -27.748 -15.489 -9.793 1.00 46.03 202 LYS A O 1
ATOM 1586 N N . GLU A 1 203 ? -27.011 -17.385 -10.738 1.00 43.44 203 GLU A N 1
ATOM 1587 C CA . GLU A 1 203 ? -25.711 -17.369 -10.089 1.00 43.44 203 GLU A CA 1
ATOM 1588 C C . GLU A 1 203 ? -24.858 -16.298 -10.777 1.00 43.44 203 GLU A C 1
ATOM 1590 O O . GLU A 1 203 ? -24.575 -16.391 -11.970 1.00 43.44 203 GLU A O 1
ATOM 1595 N N . VAL A 1 204 ? -24.543 -15.227 -10.049 1.00 60.91 204 VAL A N 1
ATOM 1596 C CA . VAL A 1 204 ? -23.593 -14.211 -10.503 1.00 60.91 204 VAL A CA 1
ATOM 1597 C C . VAL A 1 204 ? -22.203 -14.732 -10.150 1.00 60.91 204 VAL A C 1
ATOM 1599 O O . VAL A 1 204 ? -21.821 -14.746 -8.980 1.00 60.91 204 VAL A O 1
ATOM 1602 N N . SER A 1 205 ? -21.473 -15.221 -11.150 1.00 62.62 205 SER A N 1
ATOM 1603 C CA . SER A 1 205 ? -20.060 -15.573 -11.020 1.00 62.62 205 SER A CA 1
ATOM 1604 C C . SER A 1 205 ? -19.204 -14.343 -11.309 1.00 62.62 205 SER A C 1
ATOM 1606 O O . SER A 1 205 ? -19.391 -13.689 -12.335 1.00 62.62 205 SER A O 1
ATOM 1608 N N . HIS A 1 206 ? -18.263 -14.045 -10.420 1.00 74.56 206 HIS A N 1
ATOM 1609 C CA . HIS A 1 206 ? -17.227 -13.045 -10.655 1.00 74.56 206 HIS A CA 1
ATOM 1610 C C . HIS A 1 206 ? -15.942 -13.770 -11.057 1.00 74.56 206 HIS A C 1
ATOM 1612 O O . HIS A 1 206 ? -15.565 -14.749 -10.418 1.00 74.56 206 HIS A O 1
ATOM 1618 N N . GLU A 1 207 ? -15.285 -13.300 -12.117 1.00 81.88 207 GLU A N 1
ATOM 1619 C CA . GLU A 1 207 ? -13.981 -13.803 -12.554 1.00 81.88 207 GLU A CA 1
ATOM 1620 C C . GLU A 1 207 ? -12.932 -12.704 -12.384 1.00 81.88 207 GLU A C 1
ATOM 1622 O O . GLU A 1 207 ? -13.141 -11.557 -12.788 1.00 81.88 207 GLU A O 1
ATOM 1627 N N . TRP A 1 208 ? -11.791 -13.050 -11.787 1.00 88.00 208 TRP A N 1
ATOM 1628 C CA . TRP A 1 208 ? -10.683 -12.116 -11.628 1.00 88.00 208 TRP A CA 1
ATOM 1629 C C . TRP A 1 208 ? -9.988 -11.875 -12.966 1.00 88.00 208 TRP A C 1
ATOM 1631 O O . TRP A 1 208 ? -9.481 -12.798 -13.602 1.00 88.00 208 TRP A O 1
ATOM 1641 N N . GLN A 1 209 ? -9.908 -10.608 -13.368 1.00 87.25 209 GLN A N 1
ATOM 1642 C CA . GLN A 1 209 ? -9.164 -10.198 -14.551 1.00 87.25 209 GLN A CA 1
ATOM 1643 C C . GLN A 1 209 ? -7.804 -9.622 -14.153 1.00 87.25 209 GLN A C 1
ATOM 1645 O O . GLN A 1 209 ? -7.724 -8.596 -13.478 1.00 87.25 209 GLN A O 1
ATOM 1650 N N . LEU A 1 210 ? -6.719 -10.226 -14.648 1.00 87.56 210 LEU A N 1
ATOM 1651 C CA . LEU A 1 210 ? -5.383 -9.651 -14.504 1.00 87.56 210 LEU A CA 1
ATOM 1652 C C . LEU A 1 210 ? -5.256 -8.394 -15.377 1.00 87.56 210 LEU A C 1
ATOM 1654 O O . LEU A 1 210 ? -5.194 -8.483 -16.609 1.00 87.56 210 LEU A O 1
ATOM 1658 N N . ILE A 1 211 ? -5.215 -7.228 -14.729 1.00 86.06 211 ILE A N 1
ATOM 1659 C CA . ILE A 1 211 ? -5.064 -5.928 -15.398 1.00 86.06 211 ILE A CA 1
ATOM 1660 C C . ILE A 1 211 ? -3.595 -5.586 -15.669 1.00 86.06 211 ILE A C 1
ATOM 1662 O O . ILE A 1 211 ? -3.265 -5.126 -16.761 1.00 86.06 211 ILE A O 1
ATOM 1666 N N . ASN A 1 212 ? -2.695 -5.876 -14.725 1.00 82.19 212 ASN A N 1
ATOM 1667 C CA . ASN A 1 212 ? -1.270 -5.600 -14.876 1.00 82.19 212 ASN A CA 1
ATOM 1668 C C . ASN A 1 212 ? -0.572 -6.750 -15.616 1.00 82.19 212 ASN A C 1
ATOM 1670 O O . ASN A 1 212 ? 0.041 -7.629 -15.016 1.00 82.19 212 ASN A O 1
ATOM 1674 N N . LYS A 1 213 ? -0.728 -6.777 -16.941 1.00 78.06 213 LYS A N 1
ATOM 1675 C CA . LYS A 1 213 ? -0.123 -7.805 -17.806 1.00 78.06 213 LYS A CA 1
ATOM 1676 C C . LYS A 1 213 ? 1.317 -7.478 -18.204 1.00 78.06 213 LYS A C 1
ATOM 1678 O O . LYS A 1 213 ? 2.037 -8.360 -18.669 1.00 78.06 213 LYS A O 1
ATOM 1683 N N . GLN A 1 214 ? 1.719 -6.216 -18.068 1.00 71.69 214 GLN A N 1
ATOM 1684 C CA . GLN A 1 214 ? 3.034 -5.752 -18.484 1.00 71.69 214 GLN A CA 1
ATOM 1685 C C . GLN A 1 214 ? 4.056 -6.120 -17.417 1.00 71.69 214 GLN A C 1
ATOM 1687 O O . GLN A 1 214 ? 4.070 -5.570 -16.319 1.00 71.69 214 GLN A O 1
ATOM 1692 N N . LYS A 1 215 ? 4.928 -7.070 -17.745 1.00 76.62 215 LYS A N 1
ATOM 1693 C CA . LYS A 1 215 ? 6.063 -7.377 -16.881 1.00 76.62 215 LYS A CA 1
ATOM 1694 C C . LYS A 1 215 ? 7.101 -6.260 -17.013 1.00 76.62 215 LYS A C 1
ATOM 1696 O O . LYS A 1 215 ? 7.359 -5.834 -18.140 1.00 76.62 215 LYS A O 1
ATOM 1701 N N . PRO A 1 216 ? 7.720 -5.817 -15.907 1.00 79.19 216 PRO A N 1
ATOM 1702 C CA . PRO A 1 216 ? 8.786 -4.830 -15.962 1.00 79.19 216 PRO A CA 1
ATOM 1703 C C . PRO A 1 216 ? 9.980 -5.440 -16.697 1.00 79.19 216 PRO A C 1
ATOM 1705 O O . PRO A 1 216 ? 10.718 -6.255 -16.145 1.00 79.19 216 PRO A O 1
ATOM 1708 N N . ILE A 1 217 ? 10.153 -5.087 -17.971 1.00 83.75 217 ILE A N 1
ATOM 1709 C CA . ILE A 1 217 ? 11.276 -5.607 -18.754 1.00 83.75 217 ILE A CA 1
ATOM 1710 C C . ILE A 1 217 ? 12.604 -4.966 -18.322 1.00 83.75 217 ILE A C 1
ATOM 1712 O O . ILE A 1 217 ? 13.635 -5.607 -18.483 1.00 83.75 217 ILE A O 1
ATOM 1716 N N . TRP A 1 218 ? 12.590 -3.772 -17.702 1.00 82.94 218 TRP A N 1
ATOM 1717 C CA . TRP A 1 218 ? 13.805 -3.058 -17.241 1.00 82.94 218 TRP A CA 1
ATOM 1718 C C . TRP A 1 218 ? 14.568 -3.795 -16.153 1.00 82.94 218 TRP A C 1
ATOM 1720 O O . TRP A 1 218 ? 15.785 -3.707 -16.113 1.00 82.94 218 TRP A O 1
ATOM 1730 N N . LEU A 1 219 ? 13.879 -4.576 -15.323 1.00 79.69 219 LEU A N 1
ATOM 1731 C CA . LEU A 1 219 ? 14.519 -5.359 -14.264 1.00 79.69 219 LEU A CA 1
ATOM 1732 C C . LEU A 1 219 ? 15.189 -6.639 -14.788 1.00 79.69 219 LEU A C 1
ATOM 1734 O O . LEU A 1 219 ? 15.875 -7.330 -14.038 1.00 79.69 219 LEU A O 1
ATOM 1738 N N . ARG A 1 220 ? 14.971 -6.995 -16.060 1.00 85.94 220 ARG A N 1
ATOM 1739 C CA . ARG A 1 220 ? 15.545 -8.192 -16.681 1.00 85.94 220 ARG A CA 1
ATOM 1740 C C . ARG A 1 220 ? 16.814 -7.840 -17.434 1.00 85.94 220 ARG A C 1
ATOM 1742 O O . ARG A 1 220 ? 16.948 -6.760 -18.006 1.00 85.94 220 ARG A O 1
ATOM 1749 N N . LYS A 1 221 ? 17.738 -8.796 -17.492 1.00 85.44 221 LYS A N 1
ATOM 1750 C CA . LYS A 1 221 ? 18.973 -8.625 -18.255 1.00 85.44 221 LYS A CA 1
ATOM 1751 C C . LYS A 1 221 ? 18.653 -8.465 -19.746 1.00 85.44 221 LYS A C 1
ATOM 1753 O O . LYS A 1 221 ? 17.797 -9.200 -20.244 1.00 85.44 221 LYS A O 1
ATOM 1758 N N . PRO A 1 222 ? 19.323 -7.553 -20.478 1.00 86.81 222 PRO A N 1
ATOM 1759 C CA . PRO A 1 222 ? 19.071 -7.344 -21.902 1.00 86.81 222 PRO A CA 1
ATOM 1760 C C . PRO A 1 222 ? 19.119 -8.630 -22.738 1.00 86.81 222 PRO A C 1
ATOM 1762 O O . PRO A 1 222 ? 18.368 -8.748 -23.700 1.00 86.81 222 PRO A O 1
ATOM 1765 N N . GLU A 1 223 ? 19.966 -9.591 -22.358 1.00 88.56 223 GLU A N 1
ATOM 1766 C CA . GLU A 1 223 ? 20.147 -10.875 -23.044 1.00 88.56 223 GLU A CA 1
ATOM 1767 C C . GLU A 1 223 ? 18.968 -11.842 -22.858 1.00 88.56 223 GLU A C 1
ATOM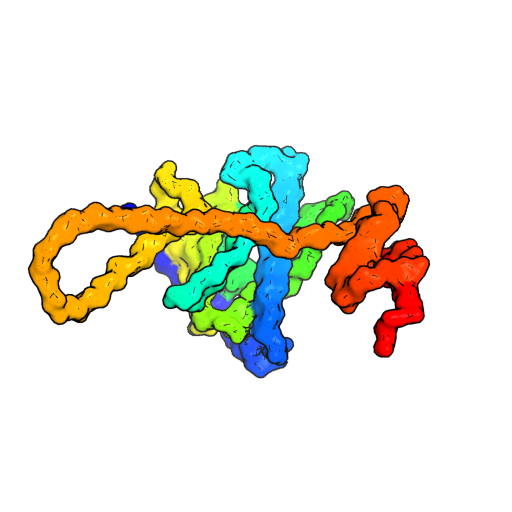 1769 O O . GLU A 1 223 ? 18.795 -12.768 -23.647 1.00 88.56 223 GLU A O 1
ATOM 1774 N N . GLU A 1 224 ? 18.160 -11.642 -21.818 1.00 88.06 224 GLU A N 1
ATOM 1775 C CA . GLU A 1 224 ? 17.003 -12.479 -21.492 1.00 88.06 224 GLU A CA 1
ATOM 1776 C C . GLU A 1 224 ? 15.706 -11.953 -22.120 1.00 88.06 224 GLU A C 1
ATOM 1778 O O . GLU A 1 224 ? 14.651 -12.561 -21.930 1.00 88.06 224 GLU A O 1
ATOM 1783 N N . ILE A 1 225 ? 15.756 -10.815 -22.821 1.00 89.00 225 ILE A N 1
ATOM 1784 C CA . ILE A 1 225 ? 14.586 -10.139 -23.387 1.00 89.00 225 ILE A CA 1
ATOM 1785 C C . ILE A 1 225 ? 14.594 -10.306 -24.904 1.00 89.00 225 ILE A C 1
ATOM 1787 O O . ILE A 1 225 ? 15.525 -9.905 -25.603 1.00 89.00 225 ILE A O 1
ATOM 1791 N N . THR A 1 226 ? 13.522 -10.896 -25.416 1.00 91.25 226 THR A N 1
ATOM 1792 C CA . THR A 1 226 ? 13.323 -11.114 -26.850 1.00 91.25 226 THR A CA 1
ATOM 1793 C C . THR A 1 226 ? 12.932 -9.822 -27.574 1.00 91.25 226 THR A C 1
ATOM 1795 O O . THR A 1 226 ? 12.433 -8.865 -26.973 1.00 91.25 226 THR A O 1
ATOM 1798 N N . ARG A 1 227 ? 13.124 -9.782 -28.899 1.00 89.81 227 ARG A N 1
ATOM 1799 C CA . ARG A 1 227 ? 12.697 -8.635 -29.718 1.00 89.81 227 ARG A CA 1
ATOM 1800 C C . ARG A 1 227 ? 11.181 -8.444 -29.644 1.00 89.81 227 ARG A C 1
ATOM 1802 O O . ARG A 1 227 ? 10.712 -7.312 -29.601 1.00 89.81 227 ARG A O 1
ATOM 1809 N N . GLU A 1 228 ? 10.436 -9.542 -29.585 1.00 90.06 228 GLU A N 1
ATOM 1810 C CA . GLU A 1 228 ? 8.982 -9.569 -29.455 1.00 90.06 228 GLU A CA 1
ATOM 1811 C C . GLU A 1 228 ? 8.525 -8.957 -28.124 1.00 90.06 228 GLU A C 1
ATOM 1813 O O . GLU A 1 228 ? 7.543 -8.218 -28.093 1.00 90.06 228 GLU A O 1
ATOM 1818 N N . GLU A 1 229 ? 9.255 -9.197 -27.032 1.00 89.31 229 GLU A N 1
ATOM 1819 C CA . GLU A 1 229 ? 8.981 -8.565 -25.737 1.00 89.31 229 GLU A CA 1
ATOM 1820 C C . GLU A 1 229 ? 9.253 -7.058 -25.769 1.00 89.31 229 GLU A C 1
ATOM 1822 O O . GLU A 1 229 ? 8.429 -6.285 -25.279 1.00 89.31 229 GLU A O 1
ATOM 1827 N N . TYR A 1 230 ? 10.345 -6.619 -26.406 1.00 90.94 230 TYR A N 1
ATOM 1828 C CA . TYR A 1 230 ? 10.594 -5.191 -26.632 1.00 90.94 230 TYR A CA 1
ATOM 1829 C C . TYR A 1 230 ? 9.520 -4.543 -27.512 1.00 90.94 230 TYR A C 1
ATOM 1831 O O . TYR A 1 230 ? 9.088 -3.428 -27.226 1.00 90.94 230 TYR A O 1
ATOM 1839 N N . ALA A 1 231 ? 9.064 -5.230 -28.562 1.00 89.94 231 ALA A N 1
ATOM 1840 C CA . ALA A 1 231 ? 8.020 -4.736 -29.455 1.00 89.94 231 ALA A CA 1
ATOM 1841 C C . ALA A 1 231 ? 6.671 -4.639 -28.738 1.00 89.94 231 ALA A C 1
ATOM 1843 O O . ALA A 1 231 ? 6.015 -3.602 -28.798 1.00 89.94 231 ALA A O 1
ATOM 1844 N N . SER A 1 232 ? 6.290 -5.676 -27.986 1.00 88.06 232 SER A N 1
ATOM 1845 C CA . SER A 1 232 ? 5.078 -5.661 -27.168 1.00 88.06 232 SER A CA 1
ATOM 1846 C C . SER A 1 232 ? 5.117 -4.543 -26.130 1.00 88.06 232 SER A C 1
ATOM 1848 O O . SER A 1 232 ? 4.100 -3.888 -25.915 1.00 88.06 232 SER A O 1
ATOM 1850 N N . PHE A 1 233 ? 6.268 -4.317 -25.489 1.00 88.44 233 PHE A N 1
ATOM 1851 C CA . PHE A 1 233 ? 6.428 -3.234 -24.526 1.00 88.44 233 PHE A CA 1
ATOM 1852 C C . PHE A 1 233 ? 6.311 -1.859 -25.195 1.00 88.44 233 PHE A C 1
ATOM 1854 O O . PHE A 1 233 ? 5.530 -1.035 -24.723 1.00 88.44 233 PHE A O 1
ATOM 1861 N N . TYR A 1 234 ? 7.001 -1.644 -26.323 1.00 88.38 234 TYR A N 1
ATOM 1862 C CA . TYR A 1 234 ? 6.915 -0.413 -27.116 1.00 88.38 234 TYR A CA 1
ATOM 1863 C C . TYR A 1 234 ? 5.464 -0.067 -27.467 1.00 88.38 234 TYR A C 1
ATOM 1865 O O . TYR A 1 234 ? 4.987 0.990 -27.062 1.00 88.38 234 TYR A O 1
ATOM 1873 N N . LYS A 1 235 ? 4.729 -0.990 -28.103 1.00 85.88 235 LYS A N 1
ATOM 1874 C CA . LYS A 1 235 ? 3.317 -0.789 -28.485 1.00 85.88 235 LYS A CA 1
ATOM 1875 C C . LYS A 1 235 ? 2.437 -0.449 -27.295 1.00 85.88 235 LYS A C 1
ATOM 1877 O O . LYS A 1 235 ? 1.549 0.391 -27.375 1.00 85.88 235 LYS A O 1
ATOM 1882 N N . SER A 1 236 ? 2.701 -1.100 -26.167 1.00 83.38 236 SER A N 1
ATOM 1883 C CA . SER A 1 236 ? 1.937 -0.886 -24.945 1.00 83.38 236 SER A CA 1
ATOM 1884 C C . SER A 1 236 ? 2.216 0.463 -24.269 1.00 83.38 236 SER A C 1
ATOM 1886 O O . SER A 1 236 ? 1.361 0.960 -23.543 1.00 83.38 236 SER A O 1
ATOM 1888 N N . LEU A 1 237 ? 3.390 1.053 -24.519 1.00 84.50 237 LEU A N 1
ATOM 1889 C CA . LEU A 1 237 ? 3.798 2.361 -24.009 1.00 84.50 237 LEU A CA 1
ATOM 1890 C C . LEU A 1 237 ? 3.306 3.501 -24.911 1.00 84.50 237 LEU A C 1
ATOM 1892 O O . LEU A 1 237 ? 2.885 4.543 -24.414 1.00 84.50 237 LEU A O 1
ATOM 1896 N N . THR A 1 238 ? 3.382 3.318 -26.229 1.00 84.00 238 THR A N 1
ATOM 1897 C CA . THR A 1 238 ? 3.098 4.366 -27.220 1.00 84.00 238 THR A CA 1
ATOM 1898 C C . THR A 1 238 ? 1.671 4.324 -27.765 1.00 84.00 238 THR A C 1
ATOM 1900 O O . THR A 1 238 ? 1.235 5.295 -28.377 1.00 84.00 238 THR A O 1
ATOM 1903 N N . ASN A 1 239 ? 0.935 3.229 -27.535 1.00 78.69 239 ASN A N 1
ATOM 1904 C CA . ASN A 1 239 ? -0.306 2.884 -28.243 1.00 78.69 239 ASN A CA 1
ATOM 1905 C C . ASN A 1 239 ? -0.135 2.785 -29.772 1.00 78.69 239 ASN A C 1
ATOM 1907 O O . ASN A 1 239 ? -1.114 2.888 -30.512 1.00 78.69 239 ASN A O 1
ATOM 1911 N N . ASP A 1 240 ? 1.096 2.584 -30.242 1.00 81.56 240 ASP A N 1
ATOM 1912 C CA . ASP A 1 240 ? 1.412 2.341 -31.646 1.00 81.56 240 ASP A CA 1
ATOM 1913 C C . ASP A 1 240 ? 1.056 0.894 -32.032 1.00 81.56 240 ASP A C 1
ATOM 1915 O O . ASP A 1 240 ? 1.123 -0.033 -31.218 1.00 81.56 240 ASP A O 1
ATOM 1919 N N . TRP A 1 241 ? 0.650 0.695 -33.280 1.00 82.25 241 TRP A N 1
ATOM 1920 C CA . TRP A 1 241 ? 0.372 -0.621 -33.849 1.00 82.25 241 TRP A CA 1
ATOM 1921 C C . TRP A 1 241 ? 1.604 -1.202 -34.561 1.00 82.25 241 TRP A C 1
ATOM 1923 O O . TRP A 1 241 ? 1.712 -2.433 -34.672 1.00 82.25 241 TRP A O 1
ATOM 1933 N N . GLU A 1 242 ? 2.543 -0.348 -34.981 1.00 87.12 242 GLU A N 1
ATOM 1934 C CA . GLU A 1 242 ? 3.821 -0.721 -35.589 1.00 87.12 242 GLU A CA 1
ATOM 1935 C C . GLU A 1 242 ? 4.886 -1.065 -34.534 1.00 87.12 242 GLU A C 1
ATOM 1937 O O . GLU A 1 242 ? 4.770 -0.748 -33.345 1.00 87.12 242 GLU A O 1
ATOM 1942 N N . ASP A 1 243 ? 5.902 -1.818 -34.953 1.00 90.88 243 ASP A N 1
ATOM 1943 C CA . ASP A 1 243 ? 7.041 -2.153 -34.098 1.00 90.88 243 ASP A CA 1
ATOM 1944 C C . ASP A 1 243 ? 8.016 -0.962 -34.023 1.00 90.88 243 ASP A C 1
ATOM 1946 O O . ASP A 1 243 ? 8.006 -0.046 -34.839 1.00 90.88 243 ASP A O 1
ATOM 1950 N N . HIS A 1 244 ? 8.911 -0.984 -33.038 1.00 90.31 244 HIS A N 1
ATOM 1951 C CA . HIS A 1 244 ? 10.025 -0.042 -32.998 1.00 90.31 244 HIS A CA 1
ATOM 1952 C C . HIS A 1 244 ? 11.078 -0.414 -34.057 1.00 90.31 244 HIS A C 1
ATOM 1954 O O . HIS A 1 244 ? 11.403 -1.591 -34.241 1.00 90.31 244 HIS A O 1
ATOM 1960 N N . LEU A 1 245 ? 11.698 0.594 -34.674 1.00 92.75 245 LEU A N 1
ATOM 1961 C CA . LEU A 1 245 ? 12.831 0.421 -35.585 1.00 92.75 245 LEU A CA 1
ATOM 1962 C C . LEU A 1 245 ? 14.068 -0.102 -34.842 1.00 92.75 245 LEU A C 1
ATOM 1964 O O . LEU A 1 245 ? 14.757 -1.011 -35.307 1.00 92.75 245 LEU A O 1
ATOM 1968 N N . ALA A 1 246 ? 14.364 0.484 -33.681 1.00 91.44 246 ALA A N 1
ATOM 1969 C CA . ALA A 1 246 ? 15.502 0.100 -32.853 1.00 91.44 246 ALA A CA 1
ATOM 1970 C C . ALA A 1 246 ? 15.224 0.349 -31.369 1.00 91.44 246 ALA A C 1
ATOM 1972 O O . ALA A 1 246 ? 14.502 1.275 -31.005 1.00 91.44 246 ALA A O 1
ATOM 1973 N N . VAL A 1 247 ? 15.816 -0.476 -30.507 1.00 92.94 247 VAL A N 1
ATOM 1974 C CA . VAL A 1 247 ? 15.763 -0.323 -29.051 1.00 92.94 247 VAL A CA 1
ATOM 1975 C C . VAL A 1 247 ? 17.176 -0.321 -28.490 1.00 92.94 247 VAL A C 1
ATOM 1977 O O . VAL A 1 247 ? 18.027 -1.116 -28.893 1.00 92.94 247 VAL A O 1
ATOM 1980 N N . LYS A 1 248 ? 17.430 0.576 -27.540 1.00 92.50 248 LYS A N 1
ATOM 1981 C CA . LYS A 1 248 ? 18.638 0.577 -26.721 1.00 92.50 248 LYS A CA 1
ATOM 1982 C C . LYS A 1 248 ? 18.251 0.447 -25.256 1.00 92.50 248 LYS A C 1
ATOM 1984 O O . LYS A 1 248 ? 17.701 1.384 -24.686 1.00 92.50 248 LYS A O 1
ATOM 1989 N N . HIS A 1 249 ? 18.565 -0.703 -24.668 1.00 92.50 249 HIS A N 1
ATOM 1990 C CA . HIS A 1 249 ? 18.520 -0.934 -23.226 1.00 92.50 249 HIS A CA 1
ATOM 1991 C C . HIS A 1 249 ? 19.876 -0.552 -22.630 1.00 92.50 249 HIS A C 1
ATOM 1993 O O . HIS A 1 249 ? 20.914 -0.969 -23.150 1.00 92.50 249 HIS A O 1
ATOM 1999 N N . PHE A 1 250 ? 19.888 0.270 -21.586 1.00 88.88 250 PHE A N 1
ATOM 2000 C CA . PHE A 1 250 ? 21.118 0.682 -20.925 1.00 88.88 250 PHE A CA 1
ATOM 2001 C C . PHE A 1 250 ? 20.928 0.846 -19.415 1.00 88.88 250 PHE A C 1
ATOM 2003 O O . PHE A 1 250 ? 19.844 1.183 -18.944 1.00 88.88 250 PHE A O 1
ATOM 2010 N N . SER A 1 251 ? 22.015 0.629 -18.678 1.00 87.81 251 SER A N 1
ATOM 2011 C CA . SER A 1 251 ? 22.137 0.932 -17.252 1.00 87.81 251 SER A CA 1
ATOM 2012 C C . SER A 1 251 ? 23.225 1.985 -17.079 1.00 87.81 251 SER A C 1
ATOM 2014 O O . SER A 1 251 ? 24.252 1.935 -17.764 1.00 87.81 251 SER A O 1
ATOM 2016 N N . VAL A 1 252 ? 22.989 2.953 -16.203 1.00 89.38 252 VAL A N 1
ATOM 2017 C CA . VAL A 1 252 ? 23.972 3.952 -15.790 1.00 89.38 252 VAL A CA 1
ATOM 2018 C C . VAL A 1 252 ? 24.214 3.758 -14.305 1.00 89.38 252 VAL A C 1
ATOM 2020 O O . VAL A 1 252 ? 23.279 3.838 -13.516 1.00 89.38 252 VAL A O 1
ATOM 2023 N N . GLU A 1 253 ? 25.473 3.521 -13.950 1.00 87.12 253 GLU A N 1
ATOM 2024 C CA . GLU A 1 253 ? 25.945 3.395 -12.571 1.00 87.12 253 GLU A CA 1
ATOM 2025 C C . GLU A 1 253 ? 26.940 4.528 -12.283 1.00 87.12 253 GLU A C 1
ATOM 2027 O O . GLU A 1 253 ? 27.805 4.841 -13.109 1.00 87.12 253 GLU A O 1
ATOM 2032 N N . GLY A 1 254 ? 26.802 5.193 -11.135 1.00 84.88 254 GLY A N 1
ATOM 2033 C CA . GLY A 1 254 ? 27.597 6.369 -10.781 1.00 84.88 254 GLY A CA 1
ATOM 2034 C C . GLY A 1 254 ? 26.984 7.153 -9.621 1.00 84.88 254 GLY A C 1
ATOM 2035 O O . GLY A 1 254 ? 26.369 6.580 -8.735 1.00 84.88 254 GLY A O 1
ATOM 2036 N N . GLN A 1 255 ? 27.119 8.486 -9.619 1.00 80.75 255 GLN A N 1
ATOM 2037 C CA . GLN A 1 255 ? 26.393 9.332 -8.648 1.00 80.75 255 GLN A CA 1
ATOM 2038 C C . GLN A 1 255 ? 24.866 9.283 -8.827 1.00 80.75 255 GLN A C 1
ATOM 2040 O O . GLN A 1 255 ? 24.129 9.623 -7.907 1.00 80.75 255 GLN A O 1
ATOM 2045 N N . LEU A 1 256 ? 24.409 8.897 -10.017 1.00 71.94 256 LEU A N 1
ATOM 2046 C CA . LEU A 1 256 ? 23.025 8.590 -10.340 1.00 71.94 256 LEU A CA 1
ATOM 2047 C C . LEU A 1 256 ? 23.001 7.155 -10.852 1.00 71.94 256 LEU A C 1
ATOM 2049 O O . LEU A 1 256 ? 23.770 6.822 -11.756 1.00 71.94 256 LEU A O 1
ATOM 2053 N N . GLU A 1 257 ? 22.115 6.346 -10.288 1.00 83.56 257 GLU A N 1
ATOM 2054 C CA . GLU A 1 257 ? 21.873 4.975 -10.721 1.00 83.56 257 GLU A CA 1
ATOM 2055 C C . GLU A 1 257 ? 20.487 4.895 -11.348 1.00 83.56 257 GLU A C 1
ATOM 2057 O O . GLU A 1 257 ? 19.486 5.236 -10.716 1.00 83.56 257 GLU A O 1
ATOM 2062 N N . PHE A 1 258 ? 20.427 4.499 -12.618 1.00 85.50 258 PHE A N 1
ATOM 2063 C CA . PHE A 1 258 ? 19.159 4.250 -13.291 1.00 85.50 258 PHE A CA 1
ATOM 2064 C C . PHE A 1 258 ? 19.324 3.285 -14.461 1.00 85.50 258 PHE A C 1
ATOM 2066 O O . PHE A 1 258 ? 20.351 3.241 -15.138 1.00 85.50 258 PHE A O 1
ATOM 2073 N N . GLN A 1 259 ? 18.255 2.547 -14.727 1.00 85.44 259 GLN A N 1
ATOM 2074 C CA . GLN A 1 259 ? 18.099 1.716 -15.912 1.00 85.44 259 GLN A CA 1
ATOM 2075 C C . GLN A 1 259 ? 17.085 2.380 -16.837 1.00 85.44 259 GLN A C 1
ATOM 2077 O O . GLN A 1 259 ? 16.146 3.036 -16.380 1.00 85.44 259 GLN A O 1
ATOM 2082 N N . GLY A 1 260 ? 17.281 2.250 -18.144 1.00 86.62 260 GLY A N 1
ATOM 2083 C CA . GLY A 1 260 ? 16.436 2.935 -19.106 1.00 86.62 260 GLY A CA 1
ATOM 2084 C C . GLY A 1 260 ? 16.420 2.308 -20.488 1.00 86.62 260 GLY A C 1
ATOM 2085 O O . GLY A 1 260 ? 17.274 1.503 -20.871 1.00 86.62 260 GLY A O 1
ATOM 2086 N N . TYR A 1 261 ? 15.427 2.753 -21.251 1.00 87.62 261 TYR A N 1
ATOM 2087 C CA . TYR A 1 261 ? 15.231 2.395 -22.643 1.00 87.62 261 TYR A CA 1
ATOM 2088 C C . TYR A 1 261 ? 15.149 3.629 -23.512 1.00 87.62 261 TYR A C 1
ATOM 2090 O O . TYR A 1 261 ? 14.543 4.633 -23.145 1.00 87.62 261 TYR A O 1
ATOM 2098 N N . SER A 1 262 ? 15.696 3.513 -24.712 1.00 89.75 262 SER A N 1
ATOM 2099 C CA . SER A 1 262 ? 15.396 4.427 -25.800 1.00 89.75 262 SER A CA 1
ATOM 2100 C C . SER A 1 262 ? 14.878 3.617 -26.979 1.00 89.75 262 SER A C 1
ATOM 2102 O O . SER A 1 262 ? 15.567 2.718 -27.464 1.00 89.75 262 SER A O 1
ATOM 2104 N N . PHE A 1 263 ? 13.653 3.920 -27.402 1.00 91.94 263 PHE A N 1
ATOM 2105 C CA . PHE A 1 263 ? 13.049 3.370 -28.607 1.00 91.94 263 PHE A CA 1
ATOM 2106 C C . PHE A 1 263 ? 13.162 4.391 -29.735 1.00 91.94 263 PHE A C 1
ATOM 2108 O O . PHE A 1 263 ? 12.910 5.579 -29.539 1.00 91.94 263 PHE A O 1
ATOM 2115 N N . CYS A 1 264 ? 13.532 3.917 -30.917 1.00 91.44 264 CYS A N 1
ATOM 2116 C CA . CYS A 1 264 ? 13.414 4.649 -32.165 1.00 91.44 264 CYS A CA 1
ATOM 2117 C C . CYS A 1 264 ? 12.184 4.099 -32.891 1.00 91.44 264 CYS A C 1
ATOM 2119 O O . CYS A 1 264 ? 12.144 2.902 -33.178 1.00 91.44 264 CYS A O 1
ATOM 2121 N N . ALA A 1 265 ? 11.178 4.942 -33.117 1.00 87.12 265 ALA A N 1
ATOM 2122 C CA . ALA A 1 265 ? 9.978 4.571 -33.861 1.00 87.12 265 ALA A CA 1
ATOM 2123 C C . ALA A 1 265 ? 10.314 4.325 -35.339 1.00 87.12 265 ALA A C 1
ATOM 2125 O O . ALA A 1 265 ? 11.230 4.951 -35.880 1.00 87.12 265 ALA A O 1
ATOM 2126 N N . GLU A 1 266 ? 9.583 3.419 -35.984 1.00 79.56 266 GLU A N 1
ATOM 2127 C CA . GLU A 1 266 ? 9.599 3.320 -37.441 1.00 79.56 266 GLU A CA 1
ATOM 2128 C C . GLU A 1 266 ? 8.847 4.541 -38.000 1.00 79.56 266 GLU A C 1
ATOM 2130 O O . GLU A 1 266 ? 7.811 4.954 -37.482 1.00 79.56 266 GLU A O 1
ATOM 2135 N N . GLU A 1 267 ? 9.445 5.240 -38.961 1.00 68.50 267 GLU A N 1
ATOM 2136 C CA . GLU A 1 267 ? 8.965 6.550 -39.406 1.00 68.50 267 GLU A CA 1
ATOM 2137 C C . GLU A 1 267 ? 7.700 6.376 -40.267 1.00 68.50 267 GLU A C 1
ATOM 2139 O O . GLU A 1 267 ? 7.789 6.314 -41.490 1.00 68.50 267 GLU A O 1
ATOM 2144 N N . SER A 1 268 ? 6.523 6.231 -39.641 1.00 54.97 268 SER A N 1
ATOM 2145 C CA . SER A 1 268 ? 5.202 6.222 -40.300 1.00 54.97 268 SER A CA 1
ATOM 2146 C C . SER A 1 268 ? 4.018 6.487 -39.348 1.00 54.97 268 SER A C 1
ATOM 2148 O O . SER A 1 268 ? 2.943 5.942 -39.558 1.00 54.97 268 SER A O 1
ATOM 2150 N N . SER A 1 269 ? 4.144 7.341 -38.324 1.00 49.00 269 SER A N 1
ATOM 2151 C CA . SER A 1 269 ? 2.980 7.904 -37.596 1.00 49.00 269 SER A CA 1
ATOM 2152 C C . SER A 1 269 ? 3.351 9.177 -36.810 1.00 49.00 269 SER A C 1
ATOM 2154 O O . SER A 1 269 ? 3.542 9.135 -35.597 1.00 49.00 269 SER A O 1
ATOM 2156 N N . ILE A 1 270 ? 3.459 10.318 -37.505 1.00 43.22 270 ILE A N 1
ATOM 2157 C CA . ILE A 1 270 ? 3.216 11.656 -36.923 1.00 43.22 270 ILE A CA 1
ATOM 2158 C C . ILE A 1 270 ? 1.901 12.166 -37.505 1.00 43.22 270 ILE A C 1
ATOM 2160 O O . ILE A 1 270 ? 1.735 12.029 -38.740 1.00 43.22 270 ILE A O 1
#

Radius of gyration: 23.71 Å; chains: 1; bounding box: 80×44×62 Å

Foldseek 3Di:
DPPFDWADKDKDFADPVLLVVLCCLLPPDDPDLCLLVVLVVLLLVLQALVLVVVCVVPVCSCVLPVDFDWDWDQDPVVRDIDTDTPGQWAAPCCCCPLVRYFQDDPSLVVVVVDDPPDPDDHDNNRSCSNSSVLNPDQKDWDWTDHPVHAIWIWIDRSPRMIIIIGTDDDPPDPPDPPPPPPDPPPPPPDDDDDDDDDPPPPDDDDDDDDPPPQDPCQVPDPVVADQVNQQVVVCVVPVDPDGFPDKDWDWDDDPDTDTDMDTHHDPDDD

Secondary structure (DSSP, 8-state):
-----B-PPEEEEPPHHHHHHHHHIIIII-S-TTHHHHHHHHHHHHHHHHHHHHHHH-GGGGSS-----EEEEEETTTTEEEEEE-S----HHHIIIIISSTT--HHHHHHHHS-TT-------TTS-GGGGGGGT-S-EEEEEE-TTS-EEEEEE-SSSEEEEEEE---TT---S----------------------------------------STTS-GGG--HHHHHHHHHHHH--SSPEEEEEEEEE-SSS-EEEEEEEEPS---

pLDDT: mean 77.55, std 19.88, range [27.08, 97.75]

Organism: Salix viminalis (NCBI:txid40686)

InterPro domains:
  IPR001404 Heat shock protein Hsp90 family [PF00183] (164-263)
  IPR001404 Heat shock protein Hsp90 family [PTHR11528] (9-167)
  IPR003594 Histidine kinase/HSP90-like ATPase domain [SM00387] (32-173)
  IPR019805 Heat shock protein Hsp90, conserved site [PS00298] (30-39)
  IPR020568 Ribosomal protein uS5 domain 2-type superfamily [SSF54211] (213-264)
  IPR020575 Heat shock protein Hsp90, N-terminal [PR00775] (10-30)
  IPR020575 Heat shock protein Hsp90, N-terminal [PR00775] (31-53)
  IPR020575 Heat shock protein Hsp90, N-terminal [PR00775] (80-97)
  IPR020575 Heat shock protein Hsp90, N-terminal [PR00775] (98-115)
  IPR020575 Heat shock protein Hsp90, N-terminal [PR00775] (123-145)
  IPR020575 Heat shock protein Hsp90, N-terminal [cd16927] (19-166)
  IPR036890 Histidine kinase/HSP90-like ATPase superfamily [G3DSA:3.30.565.10] (8-216)
  IPR036890 Histidine kinase/HSP90-like ATPase superfamily [SSF55874] (10-171)

Sequence (270 aa):
MVDVQMGEAETFAFQAEINQLLSLIINTFYSNKEIFLRELISNSSDALDKIRFESLTDKSKLDAQPELFIRLVPDKTNNTLSIIDSGIGMTKADLVNNLGTIARSGTKEFMEALQAGADVSMIGQFGVGFYSAYLVAERVVVTTKHNDDEQYVWESQAGGSFTTTEKEVSDDEDDEPKKEKEGDIEEVDEEKESKSKKKKIKEVSHEWQLINKQKPIWLRKPEEITREEYASFYKSLTNDWEDHLAVKHFSVEGQLEFQGYSFCAEESSI